Protein AF-A0A1C6IBZ3-F1 (afdb_monomer_lite)

Structure (mmCIF, N/CA/C/O backbone):
data_AF-A0A1C6IBZ3-F1
#
_entry.id   AF-A0A1C6IBZ3-F1
#
loop_
_atom_site.group_PDB
_atom_site.id
_atom_site.type_symbol
_atom_site.label_atom_id
_atom_site.label_alt_id
_atom_site.label_comp_id
_atom_site.label_asym_id
_atom_site.label_entity_id
_atom_site.label_seq_id
_atom_site.pdbx_PDB_ins_code
_atom_site.Cartn_x
_atom_site.Cartn_y
_atom_site.Cartn_z
_atom_site.occupancy
_atom_site.B_iso_or_equiv
_atom_site.auth_seq_id
_atom_site.auth_comp_id
_atom_site.auth_asym_id
_atom_site.auth_atom_id
_atom_site.pdbx_PDB_model_num
ATOM 1 N N . MET A 1 1 ? 1.791 -37.824 -1.656 1.00 64.94 1 MET A N 1
ATOM 2 C CA . MET A 1 1 ? 1.386 -36.432 -1.948 1.00 64.94 1 MET A CA 1
ATOM 3 C C . MET A 1 1 ? 0.070 -36.179 -1.233 1.00 64.94 1 MET A C 1
ATOM 5 O O . MET A 1 1 ? -0.822 -37.002 -1.379 1.00 64.94 1 MET A O 1
ATOM 9 N N . THR A 1 2 ? -0.043 -35.130 -0.420 1.00 86.50 2 THR A N 1
ATOM 10 C CA . THR A 1 2 ? -1.302 -34.794 0.272 1.00 86.50 2 THR A CA 1
ATOM 11 C C . THR A 1 2 ? -2.302 -34.153 -0.695 1.00 86.50 2 THR A C 1
ATOM 13 O O . THR A 1 2 ? -1.893 -33.560 -1.697 1.00 86.50 2 THR A O 1
ATOM 16 N N . ASP A 1 3 ? -3.604 -34.207 -0.396 1.00 86.81 3 ASP A N 1
ATOM 17 C CA . ASP A 1 3 ? -4.640 -33.569 -1.231 1.00 86.81 3 ASP A CA 1
ATOM 18 C C . ASP A 1 3 ? -4.381 -32.075 -1.435 1.00 86.81 3 ASP A C 1
ATOM 20 O O . ASP A 1 3 ? -4.546 -31.536 -2.530 1.00 86.81 3 ASP A O 1
ATOM 24 N N . ARG A 1 4 ? -3.848 -31.421 -0.398 1.00 83.44 4 ARG A N 1
ATOM 25 C CA . ARG A 1 4 ? -3.396 -30.034 -0.470 1.00 83.44 4 ARG A CA 1
ATOM 26 C C . ARG A 1 4 ? -2.280 -29.868 -1.499 1.00 83.44 4 ARG A C 1
ATOM 28 O O . ARG A 1 4 ? -2.390 -29.022 -2.376 1.00 83.44 4 ARG A O 1
ATOM 35 N N . GLN A 1 5 ? -1.226 -30.681 -1.447 1.00 86.19 5 GLN A N 1
ATOM 36 C CA . GLN A 1 5 ? -0.136 -30.610 -2.430 1.00 86.19 5 GLN A CA 1
ATOM 37 C C . GLN A 1 5 ? -0.644 -30.830 -3.862 1.00 86.19 5 GLN A C 1
ATOM 39 O O . GLN A 1 5 ? -0.239 -30.110 -4.774 1.00 86.19 5 GLN A O 1
ATOM 44 N N . LYS A 1 6 ? -1.576 -31.772 -4.054 1.00 90.62 6 LYS A N 1
ATOM 45 C CA . LYS A 1 6 ? -2.215 -32.035 -5.350 1.00 90.62 6 LYS A CA 1
ATOM 46 C C . LYS A 1 6 ? -2.978 -30.813 -5.866 1.00 90.62 6 LYS A C 1
ATOM 48 O O . LYS A 1 6 ? -2.795 -30.422 -7.015 1.00 90.62 6 LYS A O 1
ATOM 53 N N . GLN A 1 7 ? -3.771 -30.166 -5.012 1.00 89.81 7 GLN A N 1
ATOM 54 C CA . GLN A 1 7 ? -4.507 -28.949 -5.361 1.00 89.81 7 GLN A CA 1
ATOM 55 C C . GLN A 1 7 ? -3.574 -27.791 -5.748 1.00 89.81 7 GLN A C 1
ATOM 57 O O . GLN A 1 7 ? -3.847 -27.087 -6.720 1.00 89.81 7 GLN A O 1
ATOM 62 N N . TRP A 1 8 ? -2.472 -27.601 -5.017 1.00 90.81 8 TRP A N 1
ATOM 63 C CA . TRP A 1 8 ? -1.464 -26.588 -5.344 1.00 90.81 8 TRP A CA 1
ATOM 64 C C . TRP A 1 8 ? -0.834 -26.854 -6.709 1.00 90.81 8 TRP A C 1
ATOM 66 O O . TRP A 1 8 ? -0.802 -25.959 -7.547 1.00 90.81 8 TRP A O 1
ATOM 76 N N . MET A 1 9 ? -0.404 -28.091 -6.956 1.00 92.50 9 MET A N 1
ATOM 77 C CA . MET A 1 9 ? 0.209 -28.474 -8.226 1.00 92.50 9 MET A CA 1
ATOM 78 C C . MET A 1 9 ? -0.740 -28.248 -9.408 1.00 92.50 9 MET A C 1
ATOM 80 O O . MET A 1 9 ? -0.342 -27.641 -10.396 1.00 92.50 9 MET A O 1
ATOM 84 N N . ILE A 1 10 ? -2.006 -28.664 -9.293 1.00 93.94 10 ILE A N 1
ATOM 85 C CA . ILE A 1 10 ? -3.007 -28.463 -10.352 1.00 93.94 10 ILE A CA 1
ATOM 86 C C . ILE A 1 10 ? -3.200 -26.971 -10.643 1.00 93.94 10 ILE A C 1
ATOM 88 O O . ILE A 1 10 ? -3.227 -26.571 -11.802 1.00 93.94 10 ILE A O 1
ATOM 92 N N . ARG A 1 11 ? -3.299 -26.132 -9.606 1.00 95.00 11 ARG A N 1
ATOM 93 C CA . ARG A 1 11 ? -3.488 -24.683 -9.769 1.00 95.00 11 ARG A CA 1
ATOM 94 C C . ARG A 1 11 ? -2.269 -23.983 -10.357 1.00 95.00 11 ARG A C 1
ATOM 96 O O . ARG A 1 11 ? -2.443 -23.081 -11.167 1.00 95.00 11 ARG A O 1
ATOM 103 N N . ILE A 1 12 ? -1.064 -24.412 -9.984 1.00 95.62 12 ILE A N 1
ATOM 104 C CA . ILE A 1 12 ? 0.189 -23.923 -10.571 1.00 95.62 12 ILE A CA 1
ATOM 105 C C . ILE A 1 12 ? 0.239 -24.276 -12.056 1.00 95.62 12 ILE A C 1
ATOM 107 O O . ILE A 1 12 ? 0.494 -23.399 -12.873 1.00 95.62 12 ILE A O 1
ATOM 111 N N . LEU A 1 13 ? -0.042 -25.533 -12.410 1.00 96.19 13 LEU A N 1
ATOM 112 C CA . LEU A 1 13 ? 0.021 -25.999 -13.795 1.00 96.19 13 LEU A CA 1
ATOM 113 C C . LEU A 1 13 ? -1.042 -25.332 -14.667 1.00 96.19 13 LEU A C 1
ATOM 115 O O . LEU A 1 13 ? -0.709 -24.754 -15.695 1.00 96.19 13 LEU A O 1
ATOM 119 N N . LEU A 1 14 ? -2.308 -25.363 -14.244 1.00 96.88 14 LEU A N 1
ATOM 120 C CA . LEU A 1 14 ? -3.397 -24.717 -14.976 1.00 96.88 14 LEU A CA 1
ATOM 121 C C . LEU A 1 14 ? -3.181 -23.209 -15.070 1.00 96.88 14 LEU A C 1
ATOM 123 O O . LEU A 1 14 ? -3.295 -22.644 -16.152 1.00 96.88 14 LEU A O 1
ATOM 127 N N . GLY A 1 15 ? -2.831 -22.570 -13.951 1.00 96.69 15 GLY A N 1
ATOM 128 C CA . GLY A 1 15 ? -2.537 -21.145 -13.907 1.00 96.69 15 GLY A CA 1
ATOM 129 C C . GLY A 1 15 ? -1.404 -20.782 -14.854 1.00 96.69 15 GLY A C 1
ATOM 130 O O . GLY A 1 15 ? -1.553 -19.858 -15.644 1.00 96.69 15 GLY A O 1
ATOM 131 N N . GLY A 1 16 ? -0.302 -21.532 -14.834 1.00 97.31 16 GLY A N 1
ATOM 132 C CA . GLY A 1 16 ? 0.843 -21.289 -15.703 1.00 97.31 16 GLY A CA 1
ATOM 133 C C . GLY A 1 16 ? 0.537 -21.504 -17.185 1.00 97.31 16 GLY A C 1
ATOM 134 O O . GLY A 1 16 ? 0.911 -20.670 -18.005 1.00 97.31 16 GLY A O 1
ATOM 135 N N . LEU A 1 17 ? -0.207 -22.555 -17.542 1.00 97.69 17 LEU A N 1
ATOM 136 C CA . LEU A 1 17 ? -0.642 -22.792 -18.925 1.00 97.69 17 LEU A CA 1
ATOM 137 C C . LEU A 1 17 ? -1.590 -21.694 -19.428 1.00 97.69 17 LEU A C 1
ATOM 139 O O . LEU A 1 17 ? -1.424 -21.205 -20.544 1.00 97.69 17 LEU A O 1
ATOM 143 N N . ILE A 1 18 ? -2.545 -21.263 -18.598 1.00 96.88 18 ILE A N 1
ATOM 144 C CA . ILE A 1 18 ? -3.419 -20.121 -18.904 1.00 96.88 18 ILE A CA 1
ATOM 145 C C . ILE A 1 18 ? -2.588 -18.839 -19.022 1.00 96.88 18 ILE A C 1
ATOM 147 O O . ILE A 1 18 ? -2.811 -18.051 -19.935 1.00 96.88 18 ILE A O 1
ATOM 151 N N . GLY A 1 19 ? -1.602 -18.651 -18.142 1.00 96.19 19 GLY A N 1
ATOM 152 C CA . GLY A 1 19 ? -0.662 -17.535 -18.187 1.00 96.19 19 GLY A CA 1
ATOM 153 C C . GLY A 1 19 ? 0.056 -17.455 -19.523 1.00 96.19 19 GLY A C 1
ATOM 154 O O . GLY A 1 19 ? 0.038 -16.403 -20.145 1.00 96.19 19 GLY A O 1
ATOM 155 N N . ILE A 1 20 ? 0.598 -18.571 -20.017 1.00 97.19 20 ILE A N 1
ATOM 156 C CA . ILE A 1 20 ? 1.181 -18.648 -21.363 1.00 97.19 20 ILE A CA 1
ATOM 157 C C . ILE A 1 20 ? 0.142 -18.268 -22.425 1.00 97.19 20 ILE A C 1
ATOM 159 O O . ILE A 1 20 ? 0.395 -17.381 -23.238 1.00 97.19 20 ILE A O 1
ATOM 163 N N . ALA A 1 21 ? -1.030 -18.907 -22.412 1.00 96.31 21 ALA A N 1
ATOM 164 C CA . ALA A 1 21 ? -2.058 -18.701 -23.431 1.00 96.31 21 ALA A CA 1
ATOM 165 C C . ALA A 1 21 ? -2.542 -17.242 -23.512 1.00 96.31 21 ALA A C 1
ATOM 167 O O . ALA A 1 21 ? -2.791 -16.737 -24.604 1.00 96.31 21 ALA A O 1
ATOM 168 N N . VAL A 1 22 ? -2.649 -16.558 -22.370 1.00 94.69 22 VAL A N 1
ATOM 169 C CA . VAL A 1 22 ? -3.101 -15.161 -22.275 1.00 94.69 22 VAL A CA 1
ATOM 170 C C . VAL A 1 22 ? -1.961 -14.170 -22.516 1.00 94.69 22 VAL A C 1
ATOM 172 O O . VAL A 1 22 ? -2.161 -13.145 -23.167 1.00 94.69 22 VAL A O 1
ATOM 175 N N . LEU A 1 23 ? -0.758 -14.448 -22.010 1.00 95.44 23 LEU A N 1
ATOM 176 C CA . LEU A 1 23 ? 0.368 -13.518 -22.099 1.00 95.44 23 LEU A CA 1
ATOM 177 C C . LEU A 1 23 ? 1.120 -13.602 -23.427 1.00 95.44 23 LEU A C 1
ATOM 179 O O . LEU A 1 23 ? 1.804 -12.646 -23.757 1.00 95.44 23 LEU A O 1
ATOM 183 N N . ILE A 1 24 ? 0.963 -14.656 -24.234 1.00 94.44 24 ILE A N 1
ATOM 184 C CA . ILE A 1 24 ? 1.460 -14.659 -25.621 1.00 94.44 24 ILE A CA 1
ATOM 185 C C . ILE A 1 24 ? 0.835 -13.523 -26.453 1.00 94.44 24 ILE A C 1
ATOM 187 O O . ILE A 1 24 ? 1.594 -12.704 -26.978 1.00 94.44 24 ILE A O 1
ATOM 191 N N . PRO A 1 25 ? -0.505 -13.417 -26.589 1.00 92.31 25 PRO A N 1
ATOM 192 C CA . PRO A 1 25 ? -1.107 -12.353 -27.386 1.00 92.31 25 PRO A CA 1
ATOM 193 C C . PRO A 1 25 ? -0.873 -10.973 -26.761 1.00 92.31 25 PRO A C 1
ATOM 195 O O . PRO A 1 25 ? -0.488 -10.042 -27.464 1.00 92.31 25 PRO A O 1
ATOM 198 N N . LEU A 1 26 ? -1.038 -10.844 -25.438 1.00 90.75 26 LEU A N 1
ATOM 199 C CA . LEU A 1 26 ? -0.818 -9.574 -24.741 1.00 90.75 26 LEU A CA 1
ATOM 200 C C . LEU A 1 26 ? 0.644 -9.134 -24.837 1.00 90.75 26 LEU A C 1
ATOM 202 O O . LEU A 1 26 ? 0.950 -8.005 -25.205 1.00 90.75 26 LEU A O 1
ATOM 206 N N . GLY A 1 27 ? 1.556 -10.048 -24.536 1.00 91.06 27 GLY A N 1
ATOM 207 C CA . GLY A 1 27 ? 2.979 -9.791 -24.543 1.00 91.06 27 GLY A CA 1
ATOM 208 C C . GLY A 1 27 ? 3.501 -9.453 -25.925 1.00 91.06 27 GLY A C 1
ATOM 209 O O . GLY A 1 27 ? 4.337 -8.566 -26.039 1.00 91.06 27 GLY A O 1
ATOM 210 N N . GLY A 1 28 ? 2.960 -10.059 -26.985 1.00 90.25 28 GLY A N 1
ATOM 211 C CA . GLY A 1 28 ? 3.356 -9.687 -28.337 1.00 90.25 28 GLY A CA 1
ATOM 212 C C . GLY A 1 28 ? 2.908 -8.290 -28.770 1.00 90.25 28 GLY A C 1
ATOM 213 O O . GLY A 1 28 ? 3.605 -7.662 -29.565 1.00 90.25 28 GLY A O 1
ATOM 214 N N . ILE A 1 29 ? 1.811 -7.773 -28.205 1.00 88.94 29 ILE A N 1
ATOM 215 C CA . ILE A 1 29 ? 1.405 -6.366 -28.355 1.00 88.94 29 ILE A CA 1
ATOM 216 C C . ILE A 1 29 ? 2.351 -5.453 -27.562 1.00 88.94 29 ILE A C 1
ATOM 218 O O . ILE A 1 29 ? 2.814 -4.442 -28.082 1.00 88.94 29 ILE A O 1
ATOM 222 N N . PHE A 1 30 ? 2.680 -5.809 -26.318 1.00 88.62 30 PHE A N 1
ATOM 223 C CA . PHE A 1 30 ? 3.583 -5.012 -25.480 1.00 88.62 30 PHE A CA 1
ATOM 224 C C . PHE A 1 30 ? 5.015 -4.967 -26.030 1.00 88.62 30 PHE A C 1
ATOM 226 O O . PHE A 1 30 ? 5.633 -3.906 -26.047 1.00 88.62 30 PHE A O 1
ATOM 233 N N . ASN A 1 31 ? 5.528 -6.087 -26.540 1.00 91.06 31 ASN A N 1
ATOM 234 C CA . ASN A 1 31 ? 6.849 -6.167 -27.164 1.00 91.06 31 ASN A CA 1
ATOM 235 C C . ASN A 1 31 ? 6.965 -5.237 -28.382 1.00 91.06 31 ASN A C 1
ATOM 237 O O . ASN A 1 31 ? 8.022 -4.650 -28.616 1.00 91.06 31 ASN A O 1
ATOM 241 N N . ASP A 1 32 ? 5.887 -5.095 -29.153 1.00 86.00 32 ASP A N 1
ATOM 242 C CA . ASP A 1 32 ? 5.809 -4.157 -30.275 1.00 86.00 32 ASP A CA 1
ATOM 243 C C . ASP A 1 32 ? 5.707 -2.702 -29.801 1.00 86.00 32 ASP A C 1
ATOM 245 O O . ASP A 1 32 ? 6.433 -1.831 -30.283 1.00 86.00 32 ASP A O 1
ATOM 249 N N . LEU A 1 33 ? 4.871 -2.451 -28.787 1.00 84.19 33 LEU A N 1
ATOM 250 C CA . LEU A 1 33 ? 4.669 -1.128 -28.197 1.00 84.19 33 LEU A CA 1
ATOM 251 C C . LEU A 1 33 ? 5.983 -0.523 -27.684 1.00 84.19 33 LEU A C 1
ATOM 253 O O . LEU A 1 33 ? 6.281 0.641 -27.950 1.00 84.19 33 LEU A O 1
ATOM 257 N N . VAL A 1 34 ? 6.786 -1.328 -26.987 1.00 82.75 34 VAL A N 1
ATOM 258 C CA . VAL A 1 34 ? 8.111 -0.936 -26.481 1.00 82.75 34 VAL A CA 1
ATOM 259 C C . VAL A 1 34 ? 9.104 -0.695 -27.618 1.00 82.75 34 VAL A C 1
ATOM 261 O O . VAL A 1 34 ? 9.937 0.200 -27.526 1.00 82.75 34 VAL A O 1
ATOM 264 N N . SER A 1 35 ? 8.973 -1.427 -28.727 1.00 75.19 35 SER A N 1
ATOM 265 C CA . SER A 1 35 ? 9.853 -1.309 -29.898 1.00 75.19 35 SER A CA 1
ATOM 266 C C . SER A 1 35 ? 9.497 -0.131 -30.827 1.00 75.19 35 SER A C 1
ATOM 268 O O . SER A 1 35 ? 10.085 -0.007 -31.900 1.00 75.19 35 SER A O 1
ATOM 270 N N . GLY A 1 36 ? 8.538 0.727 -30.452 1.00 67.69 36 GLY A N 1
ATOM 271 C CA . GLY A 1 36 ? 8.133 1.901 -31.237 1.00 67.69 36 GLY A CA 1
ATOM 272 C C . GLY A 1 36 ? 6.974 1.673 -32.219 1.00 67.69 36 GLY A C 1
ATOM 273 O O . GLY A 1 36 ? 6.688 2.564 -33.021 1.00 67.69 36 GLY A O 1
ATOM 274 N N . GLY A 1 37 ? 6.268 0.535 -32.146 1.00 67.50 37 GLY A N 1
ATOM 275 C CA . GLY A 1 37 ? 5.155 0.193 -33.048 1.00 67.50 37 GLY A CA 1
ATOM 276 C C . GLY A 1 37 ? 3.987 1.194 -33.051 1.00 67.50 37 GLY A C 1
ATOM 277 O O . GLY A 1 37 ? 3.315 1.368 -34.066 1.00 67.50 37 GLY A O 1
ATOM 278 N N . LEU A 1 38 ? 3.772 1.931 -31.952 1.00 60.88 38 LEU A N 1
ATOM 279 C CA . LEU A 1 38 ? 2.727 2.966 -31.872 1.00 60.88 38 LEU A CA 1
ATOM 280 C C . LEU A 1 38 ? 3.060 4.218 -32.700 1.00 60.88 38 LEU A C 1
ATOM 282 O O . LEU A 1 38 ? 2.161 4.873 -33.218 1.00 60.88 38 LEU A O 1
ATOM 286 N N . LEU A 1 39 ? 4.347 4.553 -32.826 1.00 61.88 39 LEU A N 1
ATOM 287 C CA . LEU A 1 39 ? 4.819 5.752 -33.527 1.00 61.88 39 LEU A CA 1
ATOM 288 C C . LEU A 1 39 ? 4.963 5.517 -35.038 1.00 61.88 39 LEU A C 1
ATOM 290 O O . LEU A 1 39 ? 4.942 6.465 -35.818 1.00 61.88 39 LEU A O 1
ATOM 294 N N . SER A 1 40 ? 5.083 4.259 -35.466 1.00 60.91 40 SER A N 1
ATOM 295 C CA . SER A 1 40 ? 5.322 3.882 -36.864 1.00 60.91 40 SER A CA 1
ATOM 296 C C . SER A 1 40 ? 4.044 3.702 -37.701 1.00 60.91 40 SER A C 1
ATOM 298 O O . SER A 1 40 ? 4.134 3.365 -38.882 1.00 60.91 40 SER A O 1
ATOM 300 N N . SER A 1 41 ? 2.849 3.912 -37.124 1.00 59.69 41 SER A N 1
ATOM 301 C CA . SER A 1 41 ? 1.539 3.636 -37.757 1.00 59.69 41 SER A CA 1
ATOM 302 C C . SER A 1 41 ? 1.369 2.190 -38.266 1.00 59.69 41 SER A C 1
ATOM 304 O O . SER A 1 41 ? 0.452 1.903 -39.037 1.00 59.69 41 SER A O 1
ATOM 306 N N . ARG A 1 42 ? 2.248 1.270 -37.846 1.00 60.25 42 ARG A N 1
ATOM 307 C CA . ARG A 1 42 ? 2.201 -0.165 -38.139 1.00 60.25 42 ARG A CA 1
ATOM 308 C C . ARG A 1 42 ? 2.532 -0.922 -36.861 1.00 60.25 42 ARG A C 1
ATOM 310 O O . ARG A 1 42 ? 3.702 -1.115 -36.542 1.00 60.25 42 ARG A O 1
ATOM 317 N N . THR A 1 43 ? 1.504 -1.358 -36.144 1.00 60.44 43 THR A N 1
ATOM 318 C CA . THR A 1 43 ? 1.693 -2.293 -35.038 1.00 60.44 43 THR A CA 1
ATOM 319 C C . THR A 1 43 ? 1.913 -3.693 -35.606 1.00 60.44 43 THR A C 1
ATOM 321 O O . THR A 1 43 ? 1.052 -4.241 -36.300 1.00 60.44 43 THR A O 1
ATOM 324 N N . HIS A 1 44 ? 3.085 -4.275 -35.365 1.00 71.81 44 HIS A N 1
ATOM 325 C CA . HIS A 1 44 ? 3.400 -5.639 -35.782 1.00 71.81 44 HIS A CA 1
ATOM 326 C C . HIS A 1 44 ? 3.462 -6.534 -34.551 1.00 71.81 44 HIS A C 1
ATOM 328 O O . HIS A 1 44 ? 4.281 -6.329 -33.669 1.00 71.81 44 HIS A O 1
ATOM 334 N N . PHE A 1 45 ? 2.636 -7.579 -34.491 1.00 83.38 45 PHE A N 1
ATOM 335 C CA . PHE A 1 45 ? 2.701 -8.543 -33.393 1.00 83.38 45 PHE A CA 1
ATOM 336 C C . PHE A 1 45 ? 4.116 -9.133 -33.256 1.00 83.38 45 PHE A C 1
ATOM 338 O O . PHE A 1 45 ? 4.617 -9.778 -34.182 1.00 83.38 45 PHE A O 1
ATOM 345 N N . ARG A 1 46 ? 4.753 -8.941 -32.094 1.00 88.00 46 ARG A N 1
ATOM 346 C CA . ARG A 1 46 ? 6.131 -9.382 -31.848 1.00 88.00 46 ARG A CA 1
ATOM 347 C C . ARG A 1 46 ? 6.188 -1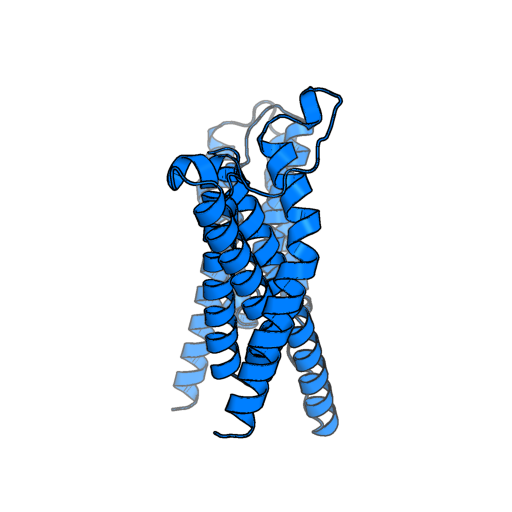0.453 -30.765 1.00 88.00 46 ARG A C 1
ATOM 349 O O . ARG A 1 46 ? 6.224 -10.166 -29.575 1.00 88.00 46 ARG A O 1
ATOM 356 N N . LEU A 1 47 ? 6.274 -11.711 -31.190 1.00 91.19 47 LEU A N 1
ATOM 357 C CA . LEU A 1 47 ? 6.234 -12.861 -30.283 1.00 91.19 47 LEU A CA 1
ATOM 358 C C . LEU A 1 47 ? 7.336 -12.844 -29.204 1.00 91.19 47 LEU A C 1
ATOM 360 O O . LEU A 1 47 ? 7.071 -13.240 -28.073 1.00 91.19 47 LEU A O 1
ATOM 364 N N . VAL A 1 48 ? 8.546 -12.374 -29.529 1.00 92.62 48 VAL A N 1
ATOM 365 C CA . VAL A 1 48 ? 9.710 -12.372 -28.622 1.00 92.62 48 VAL A CA 1
ATOM 366 C C . VAL A 1 48 ? 10.145 -10.941 -28.313 1.00 92.62 48 VAL A C 1
ATOM 368 O O . VAL A 1 48 ? 10.307 -10.142 -29.236 1.00 92.62 48 VAL A O 1
ATOM 371 N N . SER A 1 49 ? 10.358 -10.620 -27.035 1.00 93.00 49 SER A N 1
ATOM 372 C CA . SER A 1 49 ? 10.871 -9.313 -26.606 1.00 93.00 49 SER A CA 1
ATOM 373 C C . SER A 1 49 ? 12.258 -9.040 -27.198 1.00 93.00 49 SER A C 1
ATOM 375 O O . SER A 1 49 ? 13.141 -9.901 -27.168 1.00 93.00 49 SER A O 1
ATOM 377 N N . TYR A 1 50 ? 12.449 -7.826 -27.721 1.00 89.94 50 TYR A N 1
ATOM 378 C CA . TYR A 1 50 ? 13.733 -7.385 -28.263 1.00 89.94 50 TYR A CA 1
ATOM 379 C C . TYR A 1 50 ? 14.793 -7.268 -27.173 1.00 89.94 50 TYR A C 1
ATOM 381 O O . TYR A 1 50 ? 15.884 -7.805 -27.336 1.00 89.94 50 TYR A O 1
ATOM 389 N N . ASP A 1 51 ? 14.458 -6.630 -26.053 1.00 91.12 51 ASP A N 1
ATOM 390 C CA . ASP A 1 51 ? 15.349 -6.474 -24.905 1.00 91.12 51 ASP A CA 1
ATOM 391 C C . ASP A 1 51 ? 15.816 -7.830 -24.377 1.00 91.12 51 ASP A C 1
ATOM 393 O O . ASP A 1 51 ? 17.006 -8.041 -24.148 1.00 91.12 51 ASP A O 1
ATOM 397 N N . LEU A 1 52 ? 14.906 -8.800 -24.278 1.00 92.94 52 LEU A N 1
ATOM 398 C CA . LEU A 1 52 ? 15.263 -10.137 -23.819 1.00 92.94 52 LEU A CA 1
ATOM 399 C C . LEU A 1 52 ? 16.136 -10.891 -24.833 1.00 92.94 52 LEU A C 1
ATOM 401 O O . LEU A 1 52 ? 17.080 -11.586 -24.449 1.00 92.94 52 LEU A O 1
ATOM 405 N N . ALA A 1 53 ? 15.852 -10.751 -26.131 1.00 94.38 53 ALA A N 1
ATOM 406 C CA . ALA A 1 53 ? 16.690 -11.300 -27.198 1.00 94.38 53 ALA A CA 1
ATOM 407 C C . ALA A 1 53 ? 18.090 -10.672 -27.204 1.00 94.38 53 ALA A C 1
ATOM 409 O O . ALA A 1 53 ? 19.076 -11.382 -27.395 1.00 94.38 53 ALA A O 1
ATOM 410 N N . TYR A 1 54 ? 18.180 -9.371 -26.930 1.00 93.25 54 TYR A N 1
ATOM 411 C CA . TYR A 1 54 ? 19.437 -8.647 -26.798 1.00 93.25 54 TYR A CA 1
ATOM 412 C C . TYR A 1 54 ? 20.239 -9.126 -25.579 1.00 93.25 54 TYR A C 1
ATOM 414 O O . TYR A 1 54 ? 21.413 -9.458 -25.715 1.00 93.25 54 TYR A O 1
ATOM 422 N N . LEU A 1 55 ? 19.600 -9.256 -24.410 1.00 93.56 55 LEU A N 1
ATOM 423 C CA . LEU A 1 55 ? 20.243 -9.729 -23.176 1.00 93.56 55 LEU A CA 1
ATOM 424 C C . LEU A 1 55 ? 20.761 -11.169 -23.275 1.00 93.56 55 LEU A C 1
ATOM 426 O O . LEU A 1 55 ? 21.788 -11.505 -22.692 1.00 93.56 55 LEU A O 1
ATOM 430 N N . THR A 1 56 ? 20.041 -12.032 -23.987 1.00 95.62 56 THR A N 1
ATOM 431 C CA . THR A 1 56 ? 20.393 -13.454 -24.124 1.00 95.62 56 THR A CA 1
ATOM 432 C C . THR A 1 56 ? 21.305 -13.744 -25.314 1.00 95.62 56 THR A C 1
ATOM 434 O O . THR A 1 56 ? 21.865 -14.837 -25.392 1.00 95.62 56 THR A O 1
ATOM 437 N N . GLY A 1 57 ? 21.411 -12.819 -26.273 1.00 95.31 57 GLY A N 1
ATOM 438 C CA . GLY A 1 57 ? 22.086 -13.038 -27.554 1.00 95.31 57 GLY A CA 1
ATOM 439 C C . GLY A 1 57 ? 21.445 -14.130 -28.426 1.00 95.31 57 GLY A C 1
ATOM 440 O O . GLY A 1 57 ? 22.051 -14.564 -29.402 1.00 95.31 57 GLY A O 1
ATOM 441 N N . SER A 1 58 ? 20.246 -14.619 -28.078 1.00 94.69 58 SER A N 1
ATOM 442 C CA . SER A 1 58 ? 19.612 -15.774 -28.721 1.00 94.69 58 SER A CA 1
ATOM 443 C C . SER A 1 58 ? 18.088 -15.685 -28.651 1.00 94.69 58 SER A C 1
ATOM 445 O O . SER A 1 58 ? 17.484 -15.841 -27.590 1.00 94.69 58 SER A O 1
ATOM 447 N N . ALA A 1 59 ? 17.441 -15.495 -29.805 1.00 93.31 59 ALA A N 1
ATOM 448 C CA . ALA A 1 59 ? 15.981 -15.421 -29.885 1.00 93.31 59 ALA A CA 1
ATOM 449 C C . ALA A 1 59 ? 15.262 -16.688 -29.359 1.00 93.31 59 ALA A C 1
ATOM 451 O O . ALA A 1 59 ? 14.275 -16.534 -28.636 1.00 93.31 59 ALA A O 1
ATOM 452 N N . PRO A 1 60 ? 15.737 -17.927 -29.623 1.00 95.12 60 PRO A N 1
ATOM 453 C CA . PRO A 1 60 ? 15.149 -19.126 -29.020 1.00 95.12 60 PRO A CA 1
ATOM 454 C C . PRO A 1 60 ? 15.252 -19.156 -27.490 1.00 95.12 60 PRO A C 1
ATOM 456 O O . PRO A 1 60 ? 14.291 -19.533 -26.820 1.00 95.12 60 PRO A O 1
ATOM 459 N N . LEU A 1 61 ? 16.392 -18.735 -26.927 1.00 95.25 61 LEU A N 1
ATOM 460 C CA . LEU A 1 61 ? 16.579 -18.690 -25.475 1.00 95.25 61 LEU A CA 1
ATOM 461 C C . LEU A 1 61 ? 15.696 -17.610 -24.837 1.00 95.25 61 LEU A C 1
ATOM 463 O O . LEU A 1 61 ? 15.040 -17.876 -23.832 1.00 95.25 61 LEU A O 1
ATOM 467 N N . ALA A 1 62 ? 15.617 -16.426 -25.449 1.00 95.69 62 ALA A N 1
ATOM 468 C CA . ALA A 1 62 ? 14.715 -15.362 -25.020 1.00 95.69 62 ALA A CA 1
ATOM 469 C C . ALA A 1 62 ? 13.257 -15.818 -25.015 1.00 95.69 62 ALA A C 1
ATOM 471 O O . ALA A 1 62 ? 12.550 -15.598 -24.036 1.00 95.69 62 ALA A O 1
ATOM 472 N N . PHE A 1 63 ? 12.818 -16.513 -26.066 1.00 95.69 63 PHE A N 1
ATOM 473 C CA . PHE A 1 63 ? 11.463 -17.047 -26.128 1.00 95.69 63 PHE A CA 1
ATOM 474 C C . PHE A 1 63 ? 11.194 -18.068 -25.015 1.00 95.69 63 PHE A C 1
ATOM 476 O O . PHE A 1 63 ? 10.160 -17.992 -24.354 1.00 95.69 63 PHE A O 1
ATOM 483 N N . ALA A 1 64 ? 12.134 -18.980 -24.749 1.00 97.25 64 ALA A N 1
ATOM 484 C CA . ALA A 1 64 ? 12.007 -19.949 -23.661 1.00 97.25 64 ALA A CA 1
ATOM 485 C C . ALA A 1 64 ? 11.915 -19.269 -22.281 1.00 97.25 64 ALA A C 1
ATOM 487 O O . ALA A 1 64 ? 11.059 -19.630 -21.472 1.00 97.25 64 ALA A O 1
ATOM 488 N N . ILE A 1 65 ? 12.745 -18.251 -22.026 1.00 97.25 65 ILE A N 1
ATOM 489 C CA . ILE A 1 65 ? 12.691 -17.461 -20.786 1.00 97.25 65 ILE A CA 1
ATOM 490 C C . ILE A 1 65 ? 11.360 -16.711 -20.686 1.00 97.25 65 ILE A C 1
ATOM 492 O O . ILE A 1 65 ? 10.723 -16.739 -19.636 1.00 97.25 65 ILE A O 1
ATOM 496 N N . GLN A 1 66 ? 10.898 -16.095 -21.774 1.00 97.00 66 GLN A N 1
ATOM 497 C CA . GLN A 1 66 ? 9.628 -15.370 -21.823 1.00 97.00 66 GLN A CA 1
ATOM 498 C C . GLN A 1 66 ? 8.436 -16.291 -21.532 1.00 97.00 66 GLN A C 1
ATOM 500 O O . GLN A 1 66 ? 7.580 -15.945 -20.719 1.00 97.00 66 GLN A O 1
ATOM 505 N N . LEU A 1 67 ? 8.409 -17.498 -22.108 1.00 97.56 67 LEU A N 1
ATOM 506 C CA . LEU A 1 67 ? 7.415 -18.522 -21.772 1.00 97.56 67 LEU A CA 1
ATOM 507 C C . LEU A 1 67 ? 7.491 -18.928 -20.296 1.00 97.56 67 LEU A C 1
ATOM 509 O O . LEU A 1 67 ? 6.454 -19.077 -19.653 1.00 97.56 67 LEU A O 1
ATOM 513 N N . GLY A 1 68 ? 8.699 -19.065 -19.745 1.00 97.94 68 GLY A N 1
ATOM 514 C CA . GLY A 1 68 ? 8.910 -19.329 -18.322 1.00 97.94 68 GLY A CA 1
ATOM 515 C C . GLY A 1 68 ? 8.359 -18.218 -17.425 1.00 97.94 68 GLY A C 1
ATOM 516 O O . GLY A 1 68 ? 7.696 -18.505 -16.430 1.00 97.94 68 GLY A O 1
ATOM 517 N N . LEU A 1 69 ? 8.560 -16.951 -17.797 1.00 97.56 69 LEU A N 1
ATOM 518 C CA . LEU A 1 69 ? 8.016 -15.789 -17.088 1.00 97.56 69 LEU A CA 1
ATOM 519 C C . LEU A 1 69 ? 6.486 -15.733 -17.184 1.00 97.56 69 LEU A C 1
ATOM 521 O O . LEU A 1 69 ? 5.819 -15.463 -16.185 1.00 97.56 69 LEU A O 1
ATOM 525 N N . TYR A 1 70 ? 5.912 -16.046 -18.349 1.00 97.94 70 TYR A N 1
ATOM 526 C CA . TYR A 1 70 ? 4.459 -16.124 -18.527 1.00 97.94 70 TYR A CA 1
ATOM 527 C C . TYR A 1 70 ? 3.840 -17.256 -17.717 1.00 97.94 70 TYR A C 1
ATOM 529 O O . TYR A 1 70 ? 2.813 -17.061 -17.063 1.00 97.94 70 TYR A O 1
ATOM 537 N N . PHE A 1 71 ? 4.493 -18.417 -17.704 1.00 98.31 71 PHE A N 1
ATOM 538 C CA . PHE A 1 71 ? 4.101 -19.533 -16.858 1.00 98.31 71 PHE A CA 1
ATOM 539 C C . PHE A 1 71 ? 4.178 -19.155 -15.380 1.00 98.31 71 PHE A C 1
ATOM 541 O O . PHE A 1 71 ? 3.231 -19.400 -14.642 1.00 98.31 71 PHE A O 1
ATOM 548 N N . LEU A 1 72 ? 5.273 -18.528 -14.939 1.00 97.88 72 LEU A N 1
ATOM 549 C CA . LEU A 1 72 ? 5.445 -18.095 -13.554 1.00 97.88 72 LEU A CA 1
ATOM 550 C C . LEU A 1 72 ? 4.348 -17.110 -13.141 1.00 97.88 72 LEU A C 1
ATOM 552 O O . LEU A 1 72 ? 3.733 -17.293 -12.090 1.00 97.88 72 LEU A O 1
ATOM 556 N N . MET A 1 73 ? 4.064 -16.109 -13.980 1.00 97.31 73 MET A N 1
ATOM 557 C CA . MET A 1 73 ? 3.010 -15.127 -13.726 1.00 97.31 73 MET A CA 1
ATOM 558 C C . MET A 1 73 ? 1.629 -15.794 -13.655 1.00 97.31 73 MET A C 1
ATOM 560 O O . MET A 1 73 ? 0.852 -15.551 -12.732 1.00 97.31 73 MET A O 1
ATOM 564 N N . GLY A 1 74 ? 1.341 -16.705 -14.585 1.00 96.94 74 GLY A N 1
ATOM 565 C CA . GLY A 1 74 ? 0.124 -17.508 -14.555 1.00 96.94 74 GLY A CA 1
ATOM 566 C C . GLY A 1 74 ? 0.018 -18.392 -13.312 1.00 96.94 74 GLY A C 1
ATOM 567 O O . GLY A 1 74 ? -1.045 -18.487 -12.701 1.00 96.94 74 GLY A O 1
ATOM 568 N N . ALA A 1 75 ? 1.119 -19.012 -12.889 1.00 97.06 75 ALA A N 1
ATOM 569 C CA . ALA A 1 75 ? 1.169 -19.882 -11.723 1.00 97.06 75 ALA A CA 1
ATOM 570 C C . ALA A 1 75 ? 0.886 -19.113 -10.427 1.00 97.06 75 ALA A C 1
ATOM 572 O O . ALA A 1 75 ? 0.061 -19.565 -9.628 1.00 97.06 75 ALA A O 1
ATOM 573 N N . VAL A 1 76 ? 1.508 -17.939 -10.226 1.00 96.75 76 VAL A N 1
ATOM 574 C CA . VAL A 1 76 ? 1.237 -17.100 -9.043 1.00 96.75 76 VAL A CA 1
ATOM 575 C C . VAL A 1 76 ? -0.215 -16.618 -9.025 1.00 96.75 76 VAL A C 1
ATOM 577 O O . VAL A 1 76 ? -0.842 -16.638 -7.965 1.00 96.75 76 VAL A O 1
ATOM 580 N N . VAL A 1 77 ? -0.800 -16.294 -10.184 1.00 94.06 77 VAL A N 1
ATOM 581 C CA . VAL A 1 77 ? -2.231 -15.964 -10.299 1.00 94.06 77 VAL A CA 1
ATOM 582 C C . VAL A 1 77 ? -3.112 -17.181 -10.002 1.00 94.06 77 VAL A C 1
ATOM 584 O O . VAL A 1 77 ? -4.081 -17.064 -9.253 1.00 94.06 77 VAL A O 1
ATOM 587 N N . GLY A 1 78 ? -2.769 -18.369 -10.501 1.00 93.25 78 GLY A N 1
ATOM 588 C CA . GLY A 1 78 ? -3.538 -19.601 -10.290 1.00 93.25 78 GLY A CA 1
ATOM 589 C C . GLY A 1 78 ? -3.635 -20.023 -8.821 1.00 93.25 78 GLY A C 1
ATOM 590 O O . GLY A 1 78 ? -4.655 -20.565 -8.385 1.00 93.25 78 GLY A O 1
ATOM 591 N N . VAL A 1 79 ? -2.609 -19.725 -8.019 1.00 94.06 79 VAL A N 1
ATOM 592 C CA . VAL A 1 79 ? -2.613 -19.989 -6.569 1.00 94.06 79 VAL A CA 1
ATOM 593 C C . VAL A 1 79 ? -3.120 -18.818 -5.729 1.00 94.06 79 VAL A C 1
ATOM 595 O O . VAL A 1 79 ? -3.223 -18.963 -4.513 1.00 94.06 79 VAL A O 1
ATOM 598 N N . SER A 1 80 ? -3.483 -17.690 -6.345 1.00 90.62 80 SER A N 1
ATOM 599 C CA . SER A 1 80 ? -3.800 -16.437 -5.643 1.00 90.62 80 SER A CA 1
ATOM 600 C C . SER A 1 80 ? -4.914 -16.544 -4.612 1.00 90.62 80 SER A C 1
ATOM 602 O O . SER A 1 80 ? -4.880 -15.827 -3.624 1.00 90.62 80 SER A O 1
ATOM 604 N N . THR A 1 81 ? -5.865 -17.464 -4.776 1.00 87.62 81 THR A N 1
ATOM 605 C CA . THR A 1 81 ? -6.970 -17.650 -3.821 1.00 87.62 81 THR A CA 1
ATOM 606 C C . THR A 1 81 ? -6.601 -18.509 -2.609 1.00 87.62 81 THR A C 1
ATOM 608 O O . THR A 1 81 ? -7.323 -18.491 -1.618 1.00 87.62 81 THR A O 1
ATOM 611 N N . LEU A 1 82 ? -5.490 -19.258 -2.652 1.00 87.56 82 LEU A N 1
ATOM 612 C CA . LEU A 1 82 ? -5.094 -20.163 -1.564 1.00 87.56 82 LEU A CA 1
ATOM 613 C C . LEU A 1 82 ? -4.659 -19.415 -0.296 1.00 87.56 82 LEU A C 1
ATOM 615 O O . LEU A 1 82 ? -5.138 -19.790 0.773 1.00 87.56 82 LEU A O 1
ATOM 619 N N . PRO A 1 83 ? -3.820 -18.360 -0.369 1.00 86.38 83 PRO A N 1
ATOM 620 C CA . PRO A 1 83 ? -3.477 -17.561 0.802 1.00 86.38 83 PRO A CA 1
ATOM 621 C C . PRO A 1 83 ? -4.692 -16.959 1.505 1.00 86.38 83 PRO A C 1
ATOM 623 O O . PRO A 1 83 ? -4.676 -16.842 2.723 1.00 86.38 83 PRO A O 1
ATOM 626 N N . PHE A 1 84 ? -5.741 -16.606 0.750 1.00 83.88 84 PHE A N 1
ATOM 627 C CA . PHE A 1 84 ? -6.948 -15.966 1.282 1.00 83.88 84 PHE A CA 1
ATOM 628 C C . PHE A 1 84 ? -7.963 -16.931 1.907 1.00 83.88 84 PHE A C 1
ATOM 630 O O . PHE A 1 84 ? -8.974 -16.485 2.445 1.00 83.88 84 PHE A O 1
ATOM 637 N N . ALA A 1 85 ? -7.708 -18.240 1.842 1.00 82.75 85 ALA A N 1
ATOM 638 C CA . ALA A 1 85 ? -8.562 -19.256 2.449 1.00 82.75 85 ALA A CA 1
ATOM 639 C C . ALA A 1 85 ? -8.253 -19.496 3.937 1.00 82.75 85 ALA A C 1
ATOM 641 O O . ALA A 1 85 ? -9.067 -20.102 4.625 1.00 82.75 85 ALA A O 1
ATOM 642 N N . ASP A 1 86 ? -7.091 -19.052 4.420 1.00 83.62 86 ASP A N 1
ATOM 643 C CA . ASP A 1 86 ? -6.696 -19.189 5.822 1.00 83.62 86 ASP A CA 1
ATOM 644 C C . ASP A 1 86 ? -7.310 -18.082 6.710 1.00 83.62 86 ASP A C 1
ATOM 646 O O . ASP A 1 86 ? -7.857 -17.089 6.222 1.00 83.62 86 ASP A O 1
ATOM 650 N N . ASP A 1 87 ? -7.147 -18.228 8.029 1.00 82.56 87 ASP A N 1
ATOM 651 C CA . ASP A 1 87 ? -7.643 -17.287 9.038 1.00 82.56 87 ASP A CA 1
ATOM 652 C C . ASP A 1 87 ? -6.514 -16.604 9.835 1.00 82.56 87 ASP A C 1
ATOM 654 O O . ASP A 1 87 ? -5.381 -17.092 9.942 1.00 82.56 87 ASP A O 1
ATOM 658 N N . GLY A 1 88 ? -6.837 -15.450 10.427 1.00 85.25 88 GLY A N 1
ATOM 659 C CA . GLY A 1 88 ? -5.996 -14.759 11.410 1.00 85.25 88 GLY A CA 1
ATOM 660 C C . GLY A 1 88 ? -4.605 -14.352 10.905 1.00 85.25 88 GLY A C 1
ATOM 661 O O . GLY A 1 88 ? -4.448 -13.800 9.818 1.00 85.25 88 GLY A O 1
ATOM 662 N N . ALA A 1 89 ? -3.570 -14.591 11.718 1.00 86.69 89 ALA A N 1
ATOM 663 C CA . ALA A 1 89 ? -2.191 -14.206 11.391 1.00 86.69 89 ALA A CA 1
ATOM 664 C C . ALA A 1 89 ? -1.620 -14.979 10.187 1.00 86.69 89 ALA A C 1
ATOM 666 O O . ALA A 1 89 ? -0.813 -14.441 9.429 1.00 86.69 89 ALA A O 1
ATOM 667 N N . THR A 1 90 ? -2.067 -16.220 9.984 1.00 89.88 90 THR A N 1
ATOM 668 C CA . THR A 1 90 ? -1.637 -17.062 8.861 1.00 89.88 90 THR A CA 1
ATOM 669 C C . THR A 1 90 ? -2.100 -16.483 7.529 1.00 89.88 90 THR A C 1
ATOM 671 O O . THR A 1 90 ? -1.308 -16.440 6.588 1.00 89.88 90 THR A O 1
ATOM 674 N N . LEU A 1 91 ? -3.336 -15.970 7.466 1.00 89.62 91 LEU A N 1
ATOM 675 C CA . LEU A 1 91 ? -3.839 -15.223 6.311 1.00 89.62 91 LEU A CA 1
ATOM 676 C C . LEU A 1 91 ? -2.933 -14.032 5.984 1.00 89.62 91 LEU A C 1
ATOM 678 O O . LEU A 1 91 ? -2.532 -13.851 4.834 1.00 89.62 91 LEU A O 1
ATOM 682 N N . VAL A 1 92 ? -2.620 -13.210 6.992 1.00 89.94 92 VAL A N 1
ATOM 683 C CA . VAL A 1 92 ? -1.795 -12.005 6.813 1.00 89.94 92 VAL A CA 1
ATOM 684 C C . VAL A 1 92 ? -0.436 -12.386 6.242 1.00 89.94 92 VAL A C 1
ATOM 686 O O . VAL A 1 92 ? -0.049 -11.886 5.190 1.00 89.94 92 VAL A O 1
ATOM 689 N N . LEU A 1 93 ? 0.260 -13.324 6.885 1.00 93.44 93 LEU A N 1
ATOM 690 C CA . LEU A 1 93 ? 1.594 -13.729 6.458 1.00 93.44 93 LEU A CA 1
ATOM 691 C C . LEU A 1 93 ? 1.585 -14.332 5.047 1.00 93.44 93 LEU A C 1
ATOM 693 O O . LEU A 1 93 ? 2.415 -13.965 4.220 1.00 93.44 93 LEU A O 1
ATOM 697 N N . ARG A 1 94 ? 0.647 -15.239 4.748 1.00 92.06 94 ARG A N 1
ATOM 698 C CA . ARG A 1 94 ? 0.602 -15.921 3.447 1.00 92.06 94 ARG A CA 1
ATOM 699 C C . ARG A 1 94 ? 0.179 -14.997 2.315 1.00 92.06 94 ARG A C 1
ATOM 701 O O . ARG A 1 94 ? 0.739 -15.106 1.230 1.00 92.06 94 ARG A O 1
ATOM 708 N N . SER A 1 95 ? -0.774 -14.094 2.543 1.00 93.38 95 SER A N 1
ATOM 709 C CA . SER A 1 95 ? -1.186 -13.123 1.521 1.00 93.38 95 SER A CA 1
ATOM 710 C C . SER A 1 95 ? -0.098 -12.081 1.252 1.00 93.38 95 SER A C 1
ATOM 712 O O . SER A 1 95 ? 0.118 -11.741 0.093 1.00 93.38 95 SER A O 1
ATOM 714 N N . LEU A 1 96 ? 0.655 -11.647 2.273 1.00 94.25 96 LEU A N 1
ATOM 715 C CA . LEU A 1 96 ? 1.831 -10.787 2.091 1.00 94.25 96 LEU A CA 1
ATOM 716 C C . LEU A 1 96 ? 2.975 -11.513 1.375 1.00 94.25 96 LEU A C 1
ATOM 718 O O . LEU A 1 96 ? 3.585 -10.946 0.472 1.00 94.25 96 LEU A O 1
ATOM 722 N N . ALA A 1 97 ? 3.248 -12.770 1.731 1.00 95.31 97 ALA A N 1
ATOM 723 C CA . ALA A 1 97 ? 4.252 -13.578 1.040 1.00 95.31 97 ALA A CA 1
ATOM 724 C C . ALA A 1 97 ? 3.878 -13.793 -0.435 1.00 95.31 97 ALA A C 1
ATOM 726 O O . ALA A 1 97 ? 4.723 -13.685 -1.321 1.00 95.31 97 ALA A O 1
ATOM 727 N N . HIS A 1 98 ? 2.599 -14.051 -0.710 1.00 95.88 98 HIS A N 1
ATOM 728 C CA . HIS A 1 98 ? 2.087 -14.200 -2.069 1.00 95.88 98 HIS A CA 1
ATOM 729 C C . HIS A 1 98 ? 2.115 -12.881 -2.854 1.00 95.88 98 HIS A C 1
ATOM 731 O O . HIS A 1 98 ? 2.504 -12.885 -4.021 1.00 95.88 98 HIS A O 1
ATOM 737 N N . PHE A 1 99 ? 1.800 -11.751 -2.213 1.00 96.44 99 PHE A N 1
ATOM 738 C CA . PHE A 1 99 ? 1.986 -10.421 -2.795 1.00 96.44 99 PHE A CA 1
ATOM 739 C C . PHE A 1 99 ? 3.450 -10.178 -3.176 1.00 96.44 99 PHE A C 1
ATOM 741 O O . PHE A 1 99 ? 3.723 -9.815 -4.315 1.00 96.44 99 PHE A O 1
ATOM 748 N N . ALA A 1 100 ? 4.393 -10.443 -2.267 1.00 97.44 100 ALA A N 1
ATOM 749 C CA . ALA A 1 100 ? 5.821 -10.274 -2.529 1.00 97.44 100 ALA A CA 1
ATOM 750 C C . ALA A 1 100 ? 6.305 -11.160 -3.690 1.00 97.44 100 ALA A C 1
ATOM 752 O O . ALA A 1 100 ? 7.016 -10.684 -4.573 1.00 97.44 100 ALA A O 1
ATOM 753 N N . ALA A 1 101 ? 5.870 -12.423 -3.737 1.00 96.94 101 ALA A N 1
ATOM 754 C CA . ALA A 1 101 ? 6.189 -13.335 -4.835 1.00 96.94 101 ALA A CA 1
ATOM 755 C C . ALA A 1 101 ? 5.619 -12.848 -6.179 1.00 96.94 101 ALA A C 1
ATOM 757 O O . ALA A 1 101 ? 6.308 -12.885 -7.197 1.00 96.94 101 ALA A O 1
ATOM 758 N N . THR A 1 102 ? 4.382 -12.347 -6.181 1.00 97.62 102 THR A N 1
ATOM 759 C CA . THR A 1 102 ? 3.727 -11.820 -7.387 1.00 97.62 102 THR A CA 1
ATOM 760 C C . THR A 1 102 ? 4.380 -10.520 -7.852 1.00 97.62 102 THR A C 1
ATOM 762 O O . THR A 1 102 ? 4.607 -10.346 -9.045 1.00 97.62 102 THR A O 1
ATOM 765 N N . ALA A 1 103 ? 4.751 -9.635 -6.925 1.00 97.88 103 ALA A N 1
ATOM 766 C CA . ALA A 1 103 ? 5.482 -8.408 -7.220 1.00 97.88 103 ALA A CA 1
ATOM 767 C C . ALA A 1 103 ? 6.855 -8.708 -7.836 1.00 97.88 103 ALA A C 1
ATOM 769 O O . ALA A 1 103 ? 7.226 -8.093 -8.835 1.00 97.88 103 ALA A O 1
ATOM 770 N N . ALA A 1 104 ? 7.584 -9.689 -7.293 1.00 98.12 104 ALA A N 1
ATOM 771 C CA . ALA A 1 104 ? 8.858 -10.137 -7.848 1.00 98.12 104 ALA A CA 1
ATOM 772 C C . ALA A 1 104 ? 8.697 -10.724 -9.260 1.00 98.12 104 ALA A C 1
ATOM 774 O O . ALA A 1 104 ? 9.423 -10.325 -10.167 1.00 98.12 104 ALA A O 1
ATOM 775 N N . ALA A 1 105 ? 7.717 -11.611 -9.472 1.00 97.81 105 ALA A N 1
ATOM 776 C CA . ALA A 1 105 ? 7.430 -12.188 -10.787 1.00 97.81 105 ALA A CA 1
ATOM 777 C C . ALA A 1 105 ? 7.043 -11.115 -11.820 1.00 97.81 105 ALA A C 1
ATOM 779 O O . ALA A 1 105 ? 7.565 -11.118 -12.933 1.00 97.81 105 ALA A O 1
ATOM 780 N N . LEU A 1 106 ? 6.185 -10.165 -11.434 1.00 97.50 106 LEU A N 1
ATOM 781 C CA . LEU A 1 106 ? 5.784 -9.041 -12.278 1.00 97.50 106 LEU A CA 1
ATOM 782 C C . LEU A 1 106 ? 6.975 -8.141 -12.620 1.00 97.50 106 LEU A C 1
ATOM 784 O O . LEU A 1 106 ? 7.129 -7.742 -13.769 1.00 97.50 106 LEU A O 1
ATOM 788 N N . THR A 1 107 ? 7.837 -7.856 -11.642 1.00 97.94 107 THR A N 1
ATOM 789 C CA . THR A 1 107 ? 9.033 -7.025 -11.842 1.00 97.94 107 THR A CA 1
ATOM 790 C C . THR A 1 107 ? 10.002 -7.701 -12.803 1.00 97.94 107 THR A C 1
ATOM 792 O O . THR A 1 107 ? 10.441 -7.069 -13.758 1.00 97.94 107 THR A O 1
ATOM 795 N N . LEU A 1 108 ? 10.289 -8.992 -12.601 1.00 97.12 108 LEU A N 1
ATOM 796 C CA . LEU A 1 108 ? 11.127 -9.776 -13.511 1.00 97.12 108 LEU A CA 1
ATOM 797 C C . LEU A 1 108 ? 10.560 -9.766 -14.928 1.00 97.12 108 LEU A C 1
ATOM 799 O O . LEU A 1 108 ? 11.298 -9.511 -15.872 1.00 97.12 108 LEU A O 1
ATOM 803 N N . LEU A 1 109 ? 9.253 -9.994 -15.075 1.0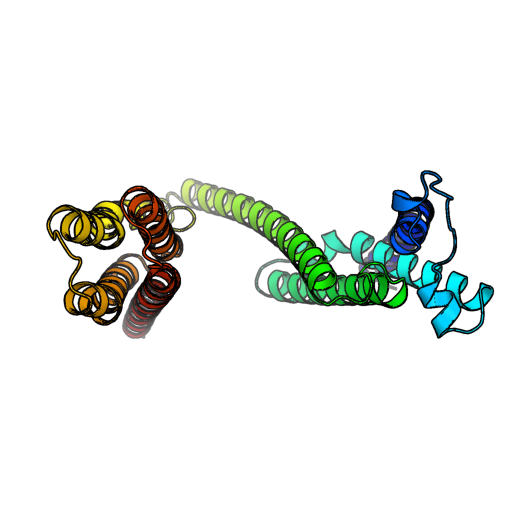0 96.88 109 LEU A N 1
ATOM 804 C CA . LEU A 1 109 ? 8.598 -9.990 -16.375 1.00 96.88 109 LEU A CA 1
ATOM 805 C C . LEU A 1 109 ? 8.733 -8.634 -17.078 1.00 96.88 109 LEU A C 1
ATOM 807 O O . LEU A 1 109 ? 9.186 -8.575 -18.219 1.00 96.88 109 LEU A O 1
ATOM 811 N N . VAL A 1 110 ? 8.360 -7.559 -16.385 1.00 96.00 110 VAL A N 1
ATOM 812 C CA . VAL A 1 110 ? 8.342 -6.202 -16.938 1.00 96.00 110 VAL A CA 1
ATOM 813 C C . VAL A 1 110 ? 9.751 -5.730 -17.296 1.00 96.00 110 VAL A C 1
ATOM 815 O O . VAL A 1 110 ? 9.943 -5.182 -18.376 1.00 96.00 110 VAL A O 1
ATOM 818 N N . VAL A 1 111 ? 10.733 -5.962 -16.422 1.00 95.94 111 VAL A N 1
ATOM 819 C CA . VAL A 1 111 ? 12.115 -5.505 -16.629 1.00 95.94 111 VAL A CA 1
ATOM 820 C C . VAL A 1 111 ? 12.811 -6.324 -17.714 1.00 95.94 111 VAL A C 1
ATOM 822 O O . VAL A 1 111 ? 13.401 -5.749 -18.621 1.00 95.94 111 VAL A O 1
ATOM 825 N N . LEU A 1 112 ? 12.724 -7.658 -17.667 1.00 95.50 112 LEU A N 1
ATOM 826 C CA . LEU A 1 112 ? 13.421 -8.512 -18.635 1.00 95.50 112 LEU A CA 1
ATOM 827 C C . LEU A 1 112 ? 12.827 -8.415 -20.043 1.00 95.50 112 LEU A C 1
ATOM 829 O O . LEU A 1 112 ? 13.562 -8.565 -21.013 1.00 95.50 112 LEU A O 1
ATOM 833 N N . CYS A 1 113 ? 11.522 -8.153 -20.168 1.00 94.19 113 CYS A N 1
ATOM 834 C CA . CYS A 1 113 ? 10.883 -7.962 -21.472 1.00 94.19 113 CYS A CA 1
ATOM 835 C C . CYS A 1 113 ? 10.943 -6.511 -21.986 1.00 94.19 113 CYS A C 1
ATOM 837 O O . CYS A 1 113 ? 10.411 -6.252 -23.066 1.00 94.19 113 CYS A O 1
ATOM 839 N N . GLY A 1 114 ? 11.540 -5.577 -21.236 1.00 93.19 114 GLY A N 1
ATOM 840 C CA . GLY A 1 114 ? 11.638 -4.162 -21.617 1.00 93.19 114 GLY A CA 1
ATOM 841 C C . GLY A 1 114 ? 10.335 -3.363 -21.472 1.00 93.19 114 GLY A C 1
ATOM 842 O O . GLY A 1 114 ? 10.255 -2.215 -21.898 1.00 93.19 114 GLY A O 1
ATOM 843 N N . TRP A 1 115 ? 9.297 -3.916 -20.839 1.00 93.44 115 TRP A N 1
ATOM 844 C CA . TRP A 1 115 ? 7.975 -3.278 -20.696 1.00 93.44 115 TRP A CA 1
ATOM 845 C C . TRP A 1 115 ? 7.951 -2.083 -19.736 1.00 93.44 115 TRP A C 1
ATOM 847 O O . TRP A 1 115 ? 6.893 -1.501 -19.495 1.00 93.44 115 TRP A O 1
ATOM 857 N N . ASN A 1 116 ? 9.100 -1.727 -19.163 1.00 93.62 116 ASN A N 1
ATOM 858 C CA . ASN A 1 116 ? 9.310 -0.487 -18.430 1.00 93.62 116 ASN A CA 1
ATOM 859 C C . ASN A 1 116 ? 10.004 0.605 -19.254 1.00 93.62 116 ASN A C 1
ATOM 861 O O . ASN A 1 116 ? 10.292 1.654 -18.689 1.00 93.62 116 ASN A O 1
ATOM 865 N N . TRP A 1 117 ? 10.292 0.381 -20.541 1.00 89.44 117 TRP A N 1
ATOM 866 C CA . TRP A 1 117 ? 11.011 1.332 -21.402 1.00 89.44 117 TRP A CA 1
ATOM 867 C C . TRP A 1 117 ? 12.367 1.777 -20.824 1.00 89.44 117 TRP A C 1
ATOM 869 O O . TRP A 1 117 ? 12.794 2.906 -21.030 1.00 89.44 117 TRP A O 1
ATOM 879 N N . GLY A 1 118 ? 13.028 0.912 -20.046 1.00 89.00 118 GLY A N 1
ATOM 880 C CA . GLY A 1 118 ? 14.277 1.249 -19.351 1.00 89.00 118 GLY A CA 1
ATOM 881 C C . GLY A 1 118 ? 14.115 2.203 -18.159 1.00 89.00 118 GLY A C 1
ATOM 882 O O . GLY A 1 118 ? 15.096 2.504 -17.486 1.00 89.00 118 GLY A O 1
ATOM 883 N N . GLU A 1 119 ? 12.892 2.631 -17.847 1.00 92.06 119 GLU A N 1
ATOM 884 C CA . GLU A 1 119 ? 12.599 3.613 -16.807 1.00 92.06 119 GLU A CA 1
ATOM 885 C C . GLU A 1 119 ? 12.158 2.959 -15.491 1.00 92.06 119 GLU A C 1
ATOM 887 O O . GLU A 1 119 ? 11.571 1.872 -15.452 1.00 92.06 119 GLU A O 1
ATOM 892 N N . PHE A 1 120 ? 12.401 3.651 -14.377 1.00 91.88 120 PHE A N 1
ATOM 893 C CA . PHE A 1 120 ? 12.011 3.179 -13.043 1.00 91.88 120 PHE A CA 1
ATOM 894 C C . PHE A 1 120 ? 10.508 3.363 -12.766 1.00 91.88 120 PHE A C 1
ATOM 896 O O . PHE A 1 120 ? 9.850 2.481 -12.210 1.00 91.88 120 PHE A O 1
ATOM 903 N N . TRP A 1 121 ? 9.939 4.502 -13.172 1.00 93.50 121 TRP A N 1
ATOM 904 C CA . TRP A 1 121 ? 8.558 4.877 -12.843 1.00 93.50 121 TRP A CA 1
ATOM 905 C C . TRP A 1 121 ? 7.477 3.928 -13.384 1.00 93.50 121 TRP A C 1
ATOM 907 O O . TRP A 1 121 ? 6.531 3.656 -12.640 1.00 93.50 121 TRP A O 1
ATOM 917 N N . PRO A 1 122 ? 7.585 3.362 -14.603 1.00 93.19 122 PRO A N 1
ATOM 918 C CA . PRO A 1 122 ? 6.634 2.355 -15.067 1.00 93.19 122 PRO A CA 1
ATOM 919 C C . PRO A 1 122 ? 6.580 1.121 -14.161 1.00 93.19 122 PRO A C 1
ATOM 921 O O . PRO A 1 122 ? 5.492 0.631 -13.869 1.00 93.19 122 PRO A O 1
ATOM 924 N N . VAL A 1 123 ? 7.720 0.655 -13.633 1.00 95.00 123 VAL A N 1
ATOM 925 C CA . VAL A 1 123 ? 7.753 -0.467 -12.673 1.00 95.00 123 VAL A CA 1
ATOM 926 C C . VAL A 1 123 ? 6.970 -0.112 -11.410 1.00 95.00 123 VAL A C 1
ATOM 928 O O . VAL A 1 123 ? 6.137 -0.897 -10.957 1.00 95.00 123 VAL A O 1
ATOM 931 N N . VAL A 1 124 ? 7.178 1.095 -10.875 1.00 95.88 124 VAL A N 1
ATOM 932 C CA . VAL A 1 124 ? 6.424 1.596 -9.714 1.00 95.88 124 VAL A CA 1
ATOM 933 C C . VAL A 1 124 ? 4.925 1.643 -10.006 1.00 95.88 124 VAL A C 1
ATOM 935 O O . VAL A 1 124 ? 4.133 1.258 -9.147 1.00 95.88 124 VAL A O 1
ATOM 938 N N . LEU A 1 125 ? 4.521 2.051 -11.212 1.00 94.69 125 LEU A N 1
ATOM 939 C CA . LEU A 1 125 ? 3.117 2.064 -11.621 1.00 94.69 125 LEU A CA 1
ATOM 940 C C . LEU A 1 125 ? 2.517 0.649 -11.642 1.00 94.69 125 LEU A C 1
ATOM 942 O O . LEU A 1 125 ? 1.462 0.436 -11.046 1.00 94.69 125 LEU A O 1
ATOM 946 N N . TYR A 1 126 ? 3.192 -0.329 -12.257 1.00 95.25 126 TYR A N 1
ATOM 947 C CA . TYR A 1 126 ? 2.738 -1.726 -12.263 1.00 95.25 126 TYR A CA 1
ATOM 948 C C . TYR A 1 126 ? 2.615 -2.298 -10.845 1.00 95.25 126 TYR A C 1
ATOM 950 O O . TYR A 1 126 ? 1.611 -2.931 -10.515 1.00 95.25 126 TYR A O 1
ATOM 958 N N . LEU A 1 127 ? 3.601 -2.038 -9.981 1.00 97.50 127 LEU A N 1
ATOM 959 C CA . LEU A 1 127 ? 3.572 -2.459 -8.579 1.00 97.50 127 LEU A CA 1
ATOM 960 C C . LEU A 1 127 ? 2.466 -1.758 -7.782 1.00 97.50 127 LEU A C 1
ATOM 962 O O . LEU A 1 127 ? 1.819 -2.390 -6.949 1.00 97.50 127 LEU A O 1
ATOM 966 N N . GLY A 1 128 ? 2.212 -0.478 -8.056 1.00 95.19 128 GLY A N 1
ATOM 967 C CA . GLY A 1 128 ? 1.119 0.282 -7.458 1.00 95.19 128 GLY A CA 1
ATOM 968 C C . GLY A 1 128 ? -0.250 -0.274 -7.849 1.00 95.19 128 GLY A C 1
ATOM 969 O O . GLY A 1 128 ? -1.104 -0.465 -6.983 1.00 95.19 128 GLY A O 1
ATOM 970 N N . LEU A 1 129 ? -0.444 -0.612 -9.128 1.00 95.62 129 LEU A N 1
ATOM 971 C CA . LEU A 1 129 ? -1.665 -1.260 -9.614 1.00 95.62 129 LEU A CA 1
ATOM 972 C C . LEU A 1 129 ? -1.852 -2.647 -8.989 1.00 95.62 129 LEU A C 1
ATOM 974 O O . LEU A 1 129 ? -2.947 -2.971 -8.527 1.00 95.62 129 LEU A O 1
ATOM 978 N N . LEU A 1 130 ? -0.785 -3.445 -8.899 1.00 95.88 130 LEU A N 1
ATOM 979 C CA . LEU A 1 130 ? -0.814 -4.738 -8.215 1.00 95.88 130 LEU A CA 1
ATOM 980 C C . LEU A 1 130 ? -1.205 -4.580 -6.738 1.00 95.88 130 LEU A C 1
ATOM 982 O O . LEU A 1 130 ? -2.095 -5.279 -6.253 1.00 95.88 130 LEU A O 1
ATOM 986 N N . ALA A 1 131 ? -0.579 -3.641 -6.027 1.00 95.88 131 ALA A N 1
ATOM 987 C CA . ALA A 1 131 ? -0.897 -3.349 -4.633 1.00 95.88 131 ALA A CA 1
ATOM 988 C C . ALA A 1 131 ? -2.358 -2.907 -4.463 1.00 95.88 131 ALA A C 1
ATOM 990 O O . ALA A 1 131 ? -3.015 -3.342 -3.518 1.00 95.88 131 ALA A O 1
ATOM 991 N N . ALA A 1 132 ? -2.894 -2.111 -5.395 1.00 93.38 132 ALA A N 1
ATOM 992 C CA . ALA A 1 132 ? -4.299 -1.715 -5.394 1.00 93.38 132 ALA A CA 1
ATOM 993 C C . ALA A 1 132 ? -5.237 -2.924 -5.541 1.00 93.38 132 ALA A C 1
ATOM 995 O O . ALA A 1 132 ? -6.193 -3.041 -4.777 1.00 93.38 132 ALA A O 1
ATOM 996 N N . VAL A 1 133 ? -4.945 -3.865 -6.446 1.00 93.38 133 VAL A N 1
ATOM 997 C CA . VAL A 1 133 ? -5.731 -5.106 -6.589 1.00 93.38 133 VAL A CA 1
ATOM 998 C C . VAL A 1 133 ? -5.713 -5.925 -5.296 1.00 93.38 133 VAL A C 1
ATOM 1000 O O . VAL A 1 133 ? -6.767 -6.357 -4.828 1.00 93.38 133 VAL A O 1
ATOM 1003 N N . TYR A 1 134 ? -4.548 -6.096 -4.666 1.00 93.00 134 TYR A N 1
ATOM 1004 C CA . TYR A 1 134 ? -4.459 -6.800 -3.381 1.00 93.00 134 TYR A CA 1
ATOM 1005 C C . TYR A 1 134 ? -5.220 -6.085 -2.271 1.00 93.00 134 TYR A C 1
ATOM 1007 O O . TYR A 1 134 ? -5.892 -6.740 -1.473 1.00 93.00 134 TYR A O 1
ATOM 1015 N N . LEU A 1 135 ? -5.140 -4.755 -2.226 1.00 91.06 135 LEU A N 1
ATOM 1016 C CA . LEU A 1 135 ? -5.874 -3.946 -1.265 1.00 91.06 135 LEU A CA 1
ATOM 1017 C C . LEU A 1 135 ? -7.389 -4.100 -1.452 1.00 91.06 135 LEU A C 1
ATOM 1019 O O . LEU A 1 135 ? -8.099 -4.230 -0.459 1.00 91.06 135 LEU A O 1
ATOM 1023 N N . LEU A 1 136 ? -7.882 -4.150 -2.694 1.00 91.19 136 LEU A N 1
ATOM 1024 C CA . LEU A 1 136 ? -9.296 -4.393 -3.001 1.00 91.19 136 LEU A CA 1
ATOM 1025 C C . LEU A 1 136 ? -9.759 -5.774 -2.521 1.00 91.19 136 LEU A C 1
ATOM 1027 O O . LEU A 1 136 ? -10.814 -5.881 -1.896 1.00 91.19 136 LEU A O 1
ATOM 1031 N N . ILE A 1 137 ? -8.961 -6.820 -2.756 1.00 90.81 137 ILE A N 1
ATOM 1032 C CA . ILE A 1 137 ? -9.249 -8.181 -2.268 1.00 90.81 137 ILE A CA 1
ATOM 1033 C C . ILE A 1 137 ? -9.311 -8.193 -0.735 1.00 90.81 137 ILE A C 1
ATOM 1035 O O . ILE A 1 137 ? -10.265 -8.711 -0.147 1.00 90.81 137 ILE A O 1
ATOM 1039 N N . TRP A 1 138 ? -8.323 -7.576 -0.082 1.00 90.50 138 TRP A N 1
ATOM 1040 C CA . TRP A 1 138 ? -8.281 -7.425 1.372 1.00 90.50 138 TRP A CA 1
ATOM 1041 C C . TRP A 1 138 ? -9.486 -6.660 1.914 1.00 90.50 138 TRP A C 1
ATOM 1043 O O . TRP A 1 138 ? -10.067 -7.065 2.920 1.00 90.50 138 TRP A O 1
ATOM 1053 N N . LEU A 1 139 ? -9.886 -5.582 1.241 1.00 88.19 139 LEU A N 1
ATOM 1054 C CA . LEU A 1 139 ? -11.035 -4.775 1.628 1.00 88.19 139 LEU A CA 1
ATOM 1055 C C . LEU A 1 139 ? -12.334 -5.580 1.520 1.00 88.19 139 LEU A C 1
ATOM 1057 O O . LEU A 1 139 ? -13.129 -5.564 2.455 1.00 88.19 139 LEU A O 1
ATOM 1061 N N . GLY A 1 140 ? -12.522 -6.337 0.435 1.00 89.19 140 GLY A N 1
ATOM 1062 C CA . GLY A 1 140 ? -13.675 -7.226 0.272 1.00 89.19 140 GLY A CA 1
ATOM 106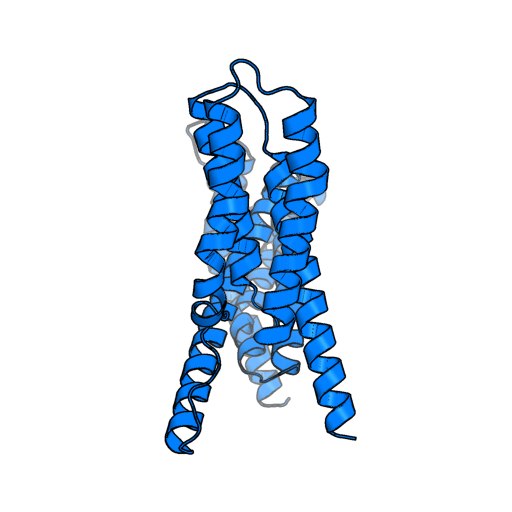3 C C . GLY A 1 140 ? -13.767 -8.270 1.389 1.00 89.19 140 GLY A C 1
ATOM 1064 O O . GLY A 1 140 ? -14.819 -8.426 2.011 1.00 89.19 140 GLY A O 1
ATOM 1065 N N . ARG A 1 141 ? -12.644 -8.927 1.714 1.00 88.19 141 ARG A N 1
ATOM 1066 C CA . ARG A 1 141 ? -12.555 -9.887 2.831 1.00 88.19 141 ARG A CA 1
ATOM 1067 C C . ARG A 1 141 ? -12.868 -9.219 4.173 1.00 88.19 141 ARG A C 1
ATOM 1069 O O . ARG A 1 141 ? -13.635 -9.756 4.967 1.00 88.19 141 ARG A O 1
ATOM 1076 N N . TRP A 1 142 ? -12.306 -8.036 4.409 1.00 88.38 142 TRP A N 1
ATOM 1077 C CA . TRP A 1 142 ? -12.519 -7.269 5.632 1.00 88.38 142 TRP A CA 1
ATOM 1078 C C . TRP A 1 142 ? -13.984 -6.856 5.821 1.00 88.38 142 TRP A C 1
ATOM 1080 O O . TRP A 1 142 ? -14.505 -6.987 6.928 1.00 88.38 142 TRP A O 1
ATOM 1090 N N . VAL A 1 143 ? -14.667 -6.414 4.757 1.00 88.25 143 VAL A N 1
ATOM 1091 C CA . VAL A 1 143 ? -16.106 -6.099 4.804 1.00 88.25 143 VAL A CA 1
ATOM 1092 C C . VAL A 1 143 ? -16.914 -7.341 5.186 1.00 88.25 143 VAL A C 1
ATOM 1094 O O . VAL A 1 143 ? -17.761 -7.252 6.074 1.00 88.25 143 VAL A O 1
ATOM 1097 N N . GLY A 1 144 ? -16.622 -8.497 4.577 1.00 88.06 144 GLY A N 1
ATOM 1098 C CA . GLY A 1 144 ? -17.283 -9.767 4.904 1.00 88.06 144 GLY A CA 1
ATOM 1099 C C . GLY A 1 144 ? -17.159 -10.122 6.387 1.00 88.06 144 GLY A C 1
ATOM 1100 O O . GLY A 1 144 ? -18.165 -10.297 7.073 1.00 88.06 144 GLY A O 1
ATOM 1101 N N . TRP A 1 145 ? -15.937 -10.099 6.921 1.00 88.88 145 TRP A N 1
ATOM 1102 C CA . TRP A 1 145 ? -15.694 -10.345 8.344 1.00 88.88 145 TRP A CA 1
ATOM 1103 C C . TRP A 1 145 ? -16.376 -9.343 9.264 1.00 88.88 145 TRP A C 1
ATOM 1105 O O . TRP A 1 145 ? -16.871 -9.709 10.329 1.00 88.88 145 TRP A O 1
ATOM 1115 N N . TYR A 1 146 ? -16.409 -8.070 8.878 1.00 88.38 146 TYR A N 1
ATOM 1116 C CA . TYR A 1 146 ? -17.076 -7.054 9.676 1.00 88.38 146 TYR A CA 1
ATOM 1117 C C . TYR A 1 146 ? -18.583 -7.347 9.797 1.00 88.38 146 TYR A C 1
ATOM 1119 O O . TYR A 1 146 ? -19.143 -7.252 10.892 1.00 88.38 146 TYR A O 1
ATOM 1127 N N . VAL A 1 147 ? -19.227 -7.762 8.699 1.00 89.50 147 VAL A N 1
ATOM 1128 C CA . VAL A 1 147 ? -20.642 -8.171 8.679 1.00 89.50 147 VAL A CA 1
ATOM 1129 C C . VAL A 1 147 ? -20.870 -9.441 9.503 1.00 89.50 147 VAL A C 1
ATOM 1131 O O . VAL A 1 147 ? -21.797 -9.479 10.312 1.00 89.50 147 VAL A O 1
ATOM 1134 N N . GLU A 1 148 ? -20.013 -10.455 9.365 1.00 91.56 148 GLU A N 1
ATOM 1135 C CA . GLU A 1 148 ? -20.091 -11.696 10.148 1.00 91.56 148 GLU A CA 1
ATOM 1136 C C . GLU A 1 148 ? -19.981 -11.429 11.654 1.00 91.56 148 GLU A C 1
ATOM 1138 O O . GLU A 1 148 ? -20.808 -11.901 12.437 1.00 91.56 148 GLU A O 1
ATOM 1143 N N . ILE A 1 149 ? -19.010 -10.611 12.071 1.00 91.50 149 ILE A N 1
ATOM 1144 C CA . ILE A 1 149 ? -18.831 -10.222 13.475 1.00 91.50 149 ILE A CA 1
ATOM 1145 C C . ILE A 1 149 ? -20.057 -9.457 13.982 1.00 91.50 149 ILE A C 1
ATOM 1147 O O . ILE A 1 149 ? -20.511 -9.704 15.102 1.00 91.50 149 ILE A O 1
ATOM 1151 N N . ALA A 1 150 ? -20.611 -8.539 13.186 1.00 90.94 150 ALA A N 1
ATOM 1152 C CA . ALA A 1 150 ? -21.819 -7.808 13.558 1.00 90.94 150 ALA A CA 1
ATOM 1153 C C . ALA A 1 150 ? -23.015 -8.757 13.755 1.00 90.94 150 ALA A C 1
ATOM 1155 O O . ALA A 1 150 ? -23.716 -8.650 14.763 1.00 90.94 150 ALA A O 1
ATOM 1156 N N . ALA A 1 151 ? -23.193 -9.730 12.858 1.00 93.19 151 ALA A N 1
ATOM 1157 C CA . ALA A 1 151 ? -24.241 -10.740 12.958 1.00 93.19 151 ALA A CA 1
ATOM 1158 C C . ALA A 1 151 ? -24.063 -11.650 14.187 1.00 93.19 151 ALA A C 1
ATOM 1160 O O . ALA A 1 151 ? -25.034 -11.937 14.885 1.00 93.19 151 ALA A O 1
ATOM 1161 N N . ILE A 1 152 ? -22.831 -12.070 14.499 1.00 94.31 152 ILE A N 1
ATOM 1162 C CA . ILE A 1 152 ? -22.529 -12.856 15.707 1.00 94.31 152 ILE A CA 1
ATOM 1163 C C . ILE A 1 152 ? -22.862 -12.050 16.964 1.00 94.31 152 ILE A C 1
ATOM 1165 O O . ILE A 1 152 ? -23.548 -12.557 17.848 1.00 94.31 152 ILE A O 1
ATOM 1169 N N . ARG A 1 153 ? -22.436 -10.782 17.043 1.00 95.06 153 ARG A N 1
ATOM 1170 C CA . ARG A 1 153 ? -22.752 -9.909 18.187 1.00 95.06 153 ARG A CA 1
ATOM 1171 C C . ARG A 1 153 ? -24.256 -9.746 18.368 1.00 95.06 153 ARG A C 1
ATOM 1173 O O . ARG A 1 153 ? -24.734 -9.874 19.489 1.00 95.06 153 ARG A O 1
ATOM 1180 N N . GLN A 1 154 ? -24.986 -9.532 17.275 1.00 94.50 154 GLN A N 1
ATOM 1181 C CA . GLN A 1 154 ? -26.442 -9.427 17.297 1.00 94.50 154 GLN A CA 1
ATOM 1182 C C . GLN A 1 154 ? -27.093 -10.718 17.812 1.00 94.50 154 GLN A C 1
ATOM 1184 O O . GLN A 1 154 ? -27.947 -10.655 18.692 1.00 94.50 154 GLN A O 1
ATOM 1189 N N . LYS A 1 155 ? -26.663 -11.887 17.319 1.00 96.19 155 LYS A N 1
ATOM 1190 C CA . LYS A 1 155 ? -27.165 -13.194 17.781 1.00 96.19 155 LYS A CA 1
ATOM 1191 C C . LYS A 1 155 ? -26.858 -13.466 19.254 1.00 96.19 155 LYS A C 1
ATOM 1193 O O . LYS A 1 155 ? -27.647 -14.118 19.924 1.00 96.19 155 LYS A O 1
ATOM 1198 N N . LEU A 1 156 ? -25.734 -12.960 19.756 1.00 96.62 156 LEU A N 1
ATOM 1199 C CA . LEU A 1 156 ? -25.336 -13.068 21.161 1.00 96.62 156 LEU A CA 1
ATOM 1200 C C . LEU A 1 156 ? -25.969 -11.988 22.060 1.00 96.62 156 LEU A C 1
ATOM 1202 O O . LEU A 1 156 ? -25.641 -11.924 23.241 1.00 96.62 156 LEU A O 1
ATOM 1206 N N . GLY A 1 157 ? -26.827 -11.111 21.523 1.00 95.25 157 GLY A N 1
ATOM 1207 C CA . GLY A 1 157 ? -27.421 -10.001 22.277 1.00 95.25 157 GLY A CA 1
ATOM 1208 C C . GLY A 1 157 ? -26.404 -8.952 22.745 1.00 95.25 157 GLY A C 1
ATOM 1209 O O . GLY A 1 157 ? -26.682 -8.175 23.657 1.00 95.25 157 GLY A O 1
ATOM 1210 N N . LEU A 1 158 ? -25.210 -8.927 22.148 1.00 93.81 158 LEU A N 1
ATOM 1211 C CA . LEU A 1 158 ? -24.159 -7.975 22.485 1.00 93.81 158 LEU A CA 1
ATOM 1212 C C . LEU A 1 158 ? -24.448 -6.615 21.850 1.00 93.81 158 LEU A C 1
ATOM 1214 O O . LEU A 1 158 ? -24.999 -6.515 20.752 1.00 93.81 158 LEU A O 1
ATOM 1218 N N . SER A 1 159 ? -23.990 -5.551 22.512 1.00 89.81 159 SER A N 1
ATOM 1219 C CA . SER A 1 159 ? -24.038 -4.202 21.949 1.00 89.81 159 SER A CA 1
ATOM 1220 C C . SER A 1 159 ? -23.336 -4.140 20.582 1.00 89.81 159 SER A C 1
ATOM 1222 O O . SER A 1 159 ? -22.405 -4.919 20.330 1.00 89.81 159 SER A O 1
ATOM 1224 N N . PRO A 1 160 ? -23.719 -3.219 19.681 1.00 87.25 160 PRO A N 1
ATOM 1225 C CA . PRO A 1 160 ? -23.039 -3.051 18.400 1.00 87.25 160 PRO A CA 1
ATOM 1226 C C . PRO A 1 160 ? -21.526 -2.846 18.564 1.00 87.25 160 PRO A C 1
ATOM 1228 O O . PRO A 1 160 ? -21.063 -2.219 19.519 1.00 87.25 160 PRO A O 1
ATOM 1231 N N . GLY A 1 161 ? -20.744 -3.416 17.646 1.00 85.56 161 GLY A N 1
ATOM 1232 C CA 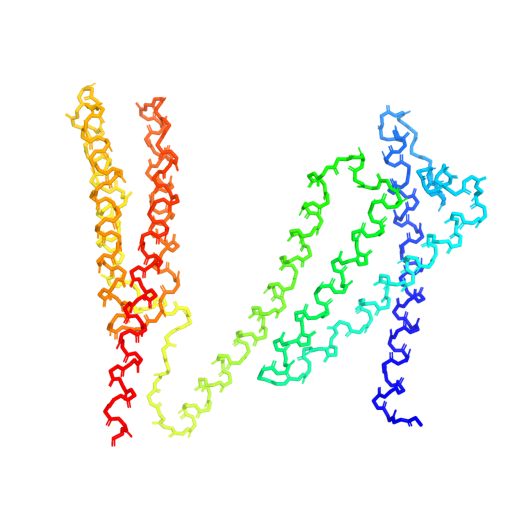. GLY A 1 161 ? -19.299 -3.187 17.588 1.00 85.56 161 GLY A CA 1
ATOM 1233 C C . GLY A 1 161 ? -18.952 -1.753 17.153 1.00 85.56 161 GLY A C 1
ATOM 1234 O O . GLY A 1 161 ? -19.836 -1.016 16.713 1.00 85.56 161 GLY A O 1
ATOM 1235 N N . PRO A 1 162 ? -17.671 -1.348 17.249 1.00 88.25 162 PRO A N 1
ATOM 1236 C CA . PRO A 1 162 ? -17.216 -0.047 16.751 1.00 88.25 162 PRO A CA 1
ATOM 1237 C C . PRO A 1 162 ? -17.465 0.063 15.249 1.00 88.25 162 PRO A C 1
ATOM 1239 O O . PRO A 1 162 ? -17.303 -0.937 14.547 1.00 88.25 162 PRO A O 1
ATOM 1242 N N . SER A 1 163 ? -17.819 1.249 14.748 1.00 89.50 163 SER A N 1
ATOM 1243 C CA . SER A 1 163 ? -18.173 1.427 13.331 1.00 89.50 163 SER A CA 1
ATOM 1244 C C . SER A 1 163 ? -16.994 1.116 12.382 1.00 89.50 163 SER A C 1
ATOM 1246 O O . SER A 1 163 ? -15.833 1.178 12.811 1.00 89.50 163 SER A O 1
ATOM 1248 N N . PRO A 1 164 ? -17.237 0.769 11.098 1.00 86.69 164 PRO A N 1
ATOM 1249 C CA . PRO A 1 164 ? -16.166 0.485 10.141 1.00 86.69 164 PRO A CA 1
ATOM 1250 C C . PRO A 1 164 ? -15.197 1.670 10.060 1.00 86.69 164 PRO A C 1
ATOM 1252 O O . PRO A 1 164 ? -15.628 2.811 9.909 1.00 86.69 164 PRO A O 1
ATOM 1255 N N . LEU A 1 165 ? -13.892 1.422 10.225 1.00 86.56 165 LEU A N 1
ATOM 1256 C CA . LEU A 1 165 ? -12.855 2.471 10.296 1.00 86.56 165 LEU A CA 1
ATOM 1257 C C . LEU A 1 165 ? -13.118 3.577 11.343 1.00 86.56 165 LEU A C 1
ATOM 1259 O O . LEU A 1 165 ? -12.476 4.628 11.314 1.00 86.56 165 LEU A O 1
ATOM 1263 N N . LYS A 1 166 ? -14.035 3.336 12.284 1.00 90.94 166 LYS A N 1
ATOM 1264 C CA . LYS A 1 166 ? -14.494 4.278 13.306 1.00 90.94 166 LYS A CA 1
ATOM 1265 C C . LYS A 1 166 ? -14.984 5.619 12.759 1.00 90.94 166 LYS A C 1
ATOM 1267 O O . LYS A 1 166 ? -14.725 6.677 13.341 1.00 90.94 166 LYS A O 1
ATOM 1272 N N . TRP A 1 167 ? -15.673 5.592 11.618 1.00 90.69 167 TRP A N 1
ATOM 1273 C CA . TRP A 1 167 ? -16.185 6.806 10.985 1.00 90.69 167 TRP A CA 1
ATOM 1274 C C . TRP A 1 167 ? -17.194 7.541 11.879 1.00 90.69 167 TRP A C 1
ATOM 1276 O O . TRP A 1 167 ? -17.116 8.762 11.999 1.00 90.69 167 TRP A O 1
ATOM 1286 N N . ARG A 1 168 ? -18.084 6.813 12.574 1.00 92.12 168 ARG A N 1
ATOM 1287 C CA . ARG A 1 168 ? -19.077 7.409 13.490 1.00 92.12 168 ARG A CA 1
ATOM 1288 C C . ARG A 1 168 ? -18.416 8.046 14.702 1.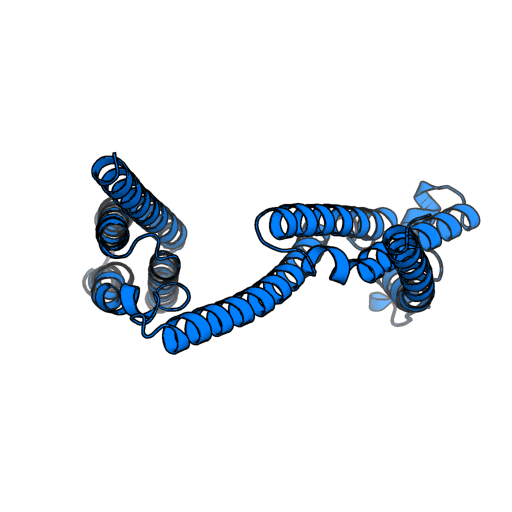00 92.12 168 ARG A C 1
ATOM 1290 O O . ARG A 1 168 ? -18.845 9.094 15.161 1.00 92.12 168 ARG A O 1
ATOM 1297 N N . GLU A 1 169 ? -17.364 7.422 15.207 1.00 93.38 169 GLU A N 1
ATOM 1298 C CA . GLU A 1 169 ? -16.603 7.886 16.360 1.00 93.38 169 GLU A CA 1
ATOM 1299 C C . GLU A 1 169 ? -15.689 9.070 16.004 1.00 93.38 169 GLU A C 1
ATOM 1301 O O . GLU A 1 169 ? -15.388 9.891 16.869 1.00 93.38 169 GLU A O 1
ATOM 1306 N N . SER A 1 170 ? -15.275 9.176 14.737 1.00 92.56 170 SER A N 1
ATOM 1307 C CA . SER A 1 170 ? -14.494 10.304 14.210 1.00 92.56 170 SER A CA 1
ATOM 1308 C C . SER A 1 170 ? -15.374 11.506 13.847 1.00 92.56 170 SER A C 1
ATOM 1310 O O . SER A 1 170 ? -14.903 12.640 13.904 1.00 92.56 170 SER A O 1
ATOM 1312 N N . LEU A 1 171 ? -16.652 11.280 13.515 1.00 92.88 171 LEU A N 1
ATOM 1313 C CA . LEU A 1 171 ? -17.604 12.306 13.071 1.00 92.88 171 LEU A CA 1
ATOM 1314 C C . LEU A 1 171 ? -17.668 13.545 13.993 1.00 92.88 171 LEU A C 1
ATOM 1316 O O . LEU A 1 171 ? -17.578 14.656 13.471 1.00 92.88 171 LEU A O 1
ATOM 1320 N N . PRO A 1 172 ? -17.729 13.421 15.338 1.00 93.25 172 PRO A N 1
ATOM 1321 C CA . PRO A 1 172 ? -17.799 14.582 16.231 1.00 93.25 172 PRO A CA 1
ATOM 1322 C C . PRO A 1 172 ? -16.532 15.446 16.233 1.00 93.25 172 PRO A C 1
ATOM 1324 O O . PRO A 1 172 ? -16.564 16.579 16.701 1.00 93.25 172 PRO A O 1
ATOM 1327 N N . TYR A 1 173 ? -15.412 14.919 15.731 1.00 92.50 173 TYR A N 1
ATOM 1328 C CA . TYR A 1 173 ? -14.143 15.636 15.640 1.00 92.50 173 TYR A CA 1
ATOM 1329 C C . TYR A 1 173 ? -13.981 16.366 14.298 1.00 92.50 173 TYR A C 1
ATOM 1331 O O . TYR A 1 173 ? -13.086 17.200 14.170 1.00 92.50 173 TYR A O 1
ATOM 1339 N N . LEU A 1 174 ? -14.849 16.106 13.309 1.00 93.50 174 LEU A N 1
ATOM 1340 C CA . LEU A 1 174 ? -14.783 16.763 12.000 1.00 93.50 174 LEU A CA 1
ATOM 1341 C C . LEU A 1 174 ? -14.956 18.286 12.057 1.00 93.50 174 LEU A C 1
ATOM 1343 O O . LEU A 1 174 ? -14.202 18.952 11.356 1.00 93.50 174 LEU A O 1
ATOM 1347 N N . PRO A 1 175 ? -15.854 18.875 12.875 1.00 95.94 175 PRO A N 1
ATOM 1348 C CA . PRO A 1 175 ? -15.942 20.332 12.979 1.00 95.94 175 PRO A CA 1
ATOM 1349 C C . PRO A 1 175 ? -14.633 20.965 13.459 1.00 95.94 175 PRO A C 1
ATOM 1351 O O . PRO A 1 175 ? -14.197 21.973 12.912 1.00 95.94 175 PRO A O 1
ATOM 1354 N N . PHE A 1 176 ? -13.960 20.340 14.432 1.00 93.44 176 PHE A N 1
ATOM 1355 C CA . PHE A 1 176 ? -12.648 20.792 14.892 1.00 93.44 176 PHE A CA 1
ATOM 1356 C C . PHE A 1 176 ? -11.581 20.638 13.799 1.00 93.44 176 PHE A C 1
ATOM 1358 O O . PHE A 1 176 ? -10.802 21.561 13.566 1.00 93.44 176 PHE A O 1
ATOM 1365 N N . ALA A 1 177 ? -11.563 19.500 13.096 1.00 94.81 177 ALA A N 1
ATOM 1366 C CA . ALA A 1 177 ? -10.645 19.281 11.982 1.00 94.81 177 ALA A CA 1
ATOM 1367 C C . ALA A 1 177 ? -10.867 20.290 10.849 1.00 94.81 177 ALA A C 1
ATOM 1369 O O . ALA A 1 177 ? -9.892 20.805 10.317 1.00 94.81 177 ALA A O 1
ATOM 1370 N N . ALA A 1 178 ? -12.118 20.610 10.507 1.00 96.44 178 ALA A N 1
ATOM 1371 C CA . ALA A 1 178 ? -12.464 21.617 9.507 1.00 96.44 178 ALA A CA 1
ATOM 1372 C C . ALA A 1 178 ? -12.048 23.018 9.959 1.00 96.44 178 ALA A C 1
ATOM 1374 O O . ALA A 1 178 ? -11.463 23.763 9.175 1.00 96.44 178 ALA A O 1
ATOM 1375 N N . LEU A 1 179 ? -12.283 23.356 11.232 1.00 95.50 179 LEU A N 1
ATOM 1376 C CA . LEU A 1 179 ? -11.855 24.629 11.801 1.00 95.50 179 LEU A CA 1
ATOM 1377 C C . LEU A 1 179 ? -10.340 24.807 11.667 1.00 95.50 179 LEU A C 1
ATOM 1379 O O . LEU A 1 179 ? -9.890 25.809 11.121 1.00 95.50 179 LEU A O 1
ATOM 1383 N N . MET A 1 180 ? -9.575 23.820 12.137 1.00 93.56 180 MET A N 1
ATOM 1384 C CA . MET A 1 180 ? -8.119 23.841 12.052 1.00 93.56 180 MET A CA 1
ATOM 1385 C C . MET A 1 180 ? -7.672 23.783 10.594 1.00 93.56 180 MET A C 1
ATOM 1387 O O . MET A 1 180 ? -7.160 24.756 10.077 1.00 93.56 180 MET A O 1
ATOM 1391 N N . CYS A 1 181 ? -7.915 22.684 9.889 1.00 94.75 181 CYS A N 1
ATOM 1392 C CA . CYS A 1 181 ? -7.261 22.383 8.616 1.00 94.75 181 CYS A CA 1
ATOM 1393 C C . CYS A 1 181 ? -7.740 23.231 7.428 1.00 94.75 181 CYS A C 1
ATOM 1395 O O . CYS A 1 181 ? -7.044 23.255 6.415 1.00 94.75 181 CYS A O 1
ATOM 1397 N N . LEU A 1 182 ? -8.903 23.887 7.530 1.00 94.19 182 LEU A N 1
ATOM 1398 C CA . LEU A 1 182 ? -9.523 24.627 6.429 1.00 94.19 182 LEU A CA 1
ATOM 1399 C C . LEU A 1 182 ? -9.917 26.060 6.808 1.00 94.19 182 LEU A C 1
ATOM 1401 O O . LEU A 1 182 ? -9.472 26.997 6.153 1.00 94.19 182 LEU A O 1
ATOM 1405 N N . VAL A 1 183 ? -10.739 26.252 7.843 1.00 94.38 183 VAL A N 1
ATOM 1406 C CA . VAL A 1 183 ? -11.361 27.560 8.130 1.00 94.38 183 VAL A CA 1
ATOM 1407 C C . VAL A 1 183 ? -10.342 28.592 8.601 1.00 94.38 183 VAL A C 1
ATOM 1409 O O . VAL A 1 183 ? -10.297 29.679 8.040 1.00 94.38 183 VAL A O 1
ATOM 1412 N N . ILE A 1 184 ? -9.515 28.274 9.600 1.00 90.50 184 ILE A N 1
ATOM 1413 C CA . ILE A 1 184 ? -8.487 29.195 10.111 1.00 90.50 184 ILE A CA 1
ATOM 1414 C C . ILE A 1 184 ? -7.492 29.612 9.023 1.00 90.50 184 ILE A C 1
ATOM 1416 O O . ILE A 1 184 ? -7.335 30.818 8.820 1.00 90.50 184 ILE A O 1
ATOM 1420 N N . PRO A 1 185 ? -6.826 28.684 8.306 1.00 89.06 185 PRO A N 1
ATOM 1421 C CA . PRO A 1 185 ? -5.847 29.076 7.304 1.00 89.06 185 PRO A CA 1
ATOM 1422 C C . PRO A 1 185 ? -6.499 29.832 6.140 1.00 89.06 185 PRO A C 1
ATOM 1424 O O . PRO A 1 185 ? -5.886 30.754 5.609 1.00 89.06 185 PRO A O 1
ATOM 1427 N N . MET A 1 186 ? -7.759 29.532 5.795 1.00 89.19 186 MET A N 1
ATOM 1428 C CA . MET A 1 186 ? -8.511 30.314 4.812 1.00 89.19 186 MET A CA 1
ATOM 1429 C C . MET A 1 186 ? -8.858 31.719 5.319 1.00 89.19 186 MET A C 1
ATOM 1431 O O . MET A 1 186 ? -8.659 32.688 4.598 1.00 89.19 186 MET A O 1
ATOM 1435 N N . ALA A 1 187 ? -9.342 31.857 6.555 1.00 88.75 187 ALA A N 1
ATOM 1436 C CA . ALA A 1 187 ? -9.694 33.153 7.132 1.00 88.75 187 ALA A CA 1
ATOM 1437 C C . ALA A 1 187 ? -8.481 34.086 7.150 1.00 88.75 187 ALA A C 1
ATOM 1439 O O . ALA A 1 187 ? -8.550 35.191 6.628 1.00 88.75 187 ALA A O 1
ATOM 1440 N N . VAL A 1 188 ? -7.343 33.587 7.636 1.00 83.56 188 VAL A N 1
ATOM 1441 C CA . VAL A 1 188 ? -6.054 34.294 7.631 1.00 83.56 188 VAL A CA 1
ATOM 1442 C C . VAL A 1 188 ? -5.684 34.750 6.224 1.00 83.56 188 VAL A C 1
ATOM 1444 O O . VAL A 1 188 ? -5.229 35.877 6.040 1.00 83.56 188 VAL A O 1
ATOM 1447 N N . ARG A 1 189 ? -5.899 33.883 5.229 1.00 81.75 189 ARG A N 1
ATOM 1448 C CA . ARG A 1 189 ? -5.602 34.182 3.829 1.00 81.75 189 ARG A CA 1
ATOM 1449 C C . ARG A 1 189 ? -6.467 35.303 3.268 1.00 81.75 189 ARG A C 1
ATOM 1451 O O . ARG A 1 189 ? -5.968 36.103 2.491 1.00 81.75 189 ARG A O 1
ATOM 1458 N N . LEU A 1 190 ? -7.743 35.332 3.637 1.00 84.69 190 LEU A N 1
ATOM 1459 C CA . LEU A 1 190 ? -8.710 36.307 3.138 1.00 84.69 190 LEU A CA 1
ATOM 1460 C C . LEU A 1 190 ? -8.626 37.654 3.864 1.00 84.69 190 LEU A C 1
ATOM 1462 O O . LEU A 1 190 ? -9.011 38.666 3.293 1.00 84.69 190 LEU A O 1
ATOM 1466 N N . THR A 1 191 ? -8.153 37.680 5.114 1.00 81.31 191 THR A N 1
ATOM 1467 C CA . THR A 1 191 ? -8.105 38.907 5.928 1.00 81.31 191 THR A CA 1
ATOM 1468 C C . THR A 1 191 ? -6.785 39.665 5.847 1.00 81.31 191 THR A C 1
ATOM 1470 O O . THR A 1 191 ? -6.730 40.819 6.259 1.00 81.31 191 THR A O 1
ATOM 1473 N N . LEU A 1 192 ? -5.703 39.021 5.402 1.00 72.69 192 LEU A N 1
ATOM 1474 C CA . LEU A 1 192 ? -4.378 39.636 5.347 1.00 72.69 192 LEU A CA 1
ATOM 1475 C C . LEU A 1 192 ? -4.015 39.978 3.898 1.00 72.69 192 LEU A C 1
ATOM 1477 O O . LEU A 1 192 ? -3.715 39.078 3.116 1.00 72.69 192 LEU A O 1
ATOM 1481 N N . ASP A 1 193 ? -3.971 41.278 3.578 1.00 63.25 193 ASP A N 1
ATOM 1482 C CA . ASP A 1 193 ? -3.607 41.821 2.250 1.00 63.25 193 ASP A CA 1
ATOM 1483 C C . ASP A 1 193 ? -2.253 41.307 1.736 1.00 63.25 193 ASP A C 1
ATOM 1485 O O . ASP A 1 193 ? -2.031 41.144 0.538 1.00 63.25 193 ASP A O 1
ATOM 1489 N N . SER A 1 194 ? -1.346 40.999 2.664 1.00 61.28 194 SER A N 1
ATOM 1490 C CA . SER A 1 194 ? -0.199 40.139 2.414 1.00 61.28 194 SER A CA 1
ATOM 1491 C C . SER A 1 194 ? -0.178 39.064 3.501 1.00 61.28 194 SER A C 1
ATOM 1493 O O . SER A 1 194 ? -0.099 39.406 4.686 1.00 61.28 194 SER A O 1
ATOM 1495 N N . PRO A 1 195 ? -0.263 37.763 3.164 1.00 58.81 195 PRO A N 1
ATOM 1496 C CA . PRO A 1 195 ? -0.073 36.721 4.157 1.00 58.81 195 PRO A CA 1
ATOM 1497 C C . PRO A 1 195 ? 1.352 36.875 4.676 1.00 58.81 195 PRO A C 1
ATOM 1499 O O . PRO A 1 195 ? 2.311 36.538 3.979 1.00 58.81 195 PRO A O 1
ATOM 1502 N N . THR A 1 196 ? 1.505 37.445 5.874 1.00 62.03 196 THR A N 1
ATOM 1503 C CA . THR A 1 196 ? 2.838 37.628 6.438 1.00 62.03 196 THR A CA 1
ATOM 1504 C C . THR A 1 196 ? 3.485 36.242 6.503 1.00 62.03 196 THR A C 1
ATOM 1506 O O . THR A 1 196 ? 2.873 35.295 7.020 1.00 62.03 196 THR A O 1
ATOM 1509 N N . PRO A 1 197 ? 4.699 36.071 5.949 1.00 68.81 197 PRO A N 1
ATOM 1510 C CA . PRO A 1 197 ? 5.344 34.760 5.876 1.00 68.81 197 PRO A CA 1
ATOM 1511 C C . PRO A 1 197 ? 5.476 34.131 7.270 1.00 68.81 197 PRO A C 1
ATOM 1513 O O . PRO A 1 197 ? 5.418 32.915 7.420 1.00 68.81 197 PRO A O 1
ATOM 1516 N N . ILE A 1 198 ? 5.546 34.980 8.298 1.00 78.00 198 ILE A N 1
ATOM 1517 C CA . ILE A 1 198 ? 5.605 34.612 9.708 1.00 78.00 198 ILE A CA 1
ATOM 1518 C C . ILE A 1 198 ? 4.331 33.892 10.164 1.00 78.00 198 ILE A C 1
ATOM 1520 O O . ILE A 1 198 ? 4.437 32.811 10.736 1.00 78.00 198 ILE A O 1
ATOM 1524 N N . PHE A 1 199 ? 3.132 34.429 9.911 1.00 77.00 199 PHE A N 1
ATOM 1525 C CA . PHE A 1 199 ? 1.901 33.789 10.391 1.00 77.00 199 PHE A CA 1
ATOM 1526 C C . PHE A 1 199 ? 1.674 32.440 9.703 1.00 77.00 199 PHE A C 1
ATOM 1528 O O . PHE A 1 199 ? 1.349 31.452 10.359 1.00 77.00 199 PHE A O 1
ATOM 1535 N N . THR A 1 200 ? 1.912 32.376 8.391 1.00 79.19 200 THR A N 1
ATOM 1536 C CA . THR A 1 200 ? 1.801 31.128 7.622 1.00 79.19 200 THR A CA 1
ATOM 1537 C C . THR A 1 200 ? 2.805 30.083 8.120 1.00 79.19 200 THR A C 1
ATOM 1539 O O . THR A 1 200 ? 2.442 28.920 8.297 1.00 79.19 200 THR A O 1
ATOM 1542 N N . ALA A 1 201 ? 4.040 30.492 8.431 1.00 83.25 201 ALA A N 1
ATOM 1543 C CA . ALA A 1 201 ? 5.057 29.612 9.002 1.00 83.25 201 ALA A CA 1
ATOM 1544 C C . ALA A 1 201 ? 4.690 29.129 10.414 1.00 83.25 201 ALA A C 1
ATOM 1546 O O . ALA A 1 201 ? 4.784 27.934 10.686 1.00 83.25 201 ALA A O 1
ATOM 1547 N N . ILE A 1 202 ? 4.225 30.019 11.299 1.00 88.56 202 ILE A N 1
ATOM 1548 C CA . ILE A 1 202 ? 3.759 29.657 12.649 1.00 88.56 202 ILE A CA 1
ATOM 1549 C C . ILE A 1 202 ? 2.584 28.684 12.553 1.00 88.56 202 ILE A C 1
ATOM 1551 O O . ILE A 1 202 ? 2.539 27.678 13.262 1.00 88.56 202 ILE A O 1
ATOM 1555 N N . TYR A 1 203 ? 1.641 28.946 11.651 1.00 89.12 203 TYR A N 1
ATOM 1556 C CA . TYR A 1 203 ? 0.502 28.070 11.452 1.00 89.12 203 TYR A CA 1
ATOM 1557 C C . TYR A 1 203 ? 0.943 26.677 10.978 1.00 89.12 203 TYR A C 1
ATOM 1559 O O . TYR A 1 203 ? 0.600 25.678 11.611 1.00 89.12 203 TYR A O 1
ATOM 1567 N N . ALA A 1 204 ? 1.754 26.605 9.920 1.00 88.38 204 ALA A N 1
ATOM 1568 C CA . ALA A 1 204 ? 2.213 25.345 9.340 1.00 88.38 204 ALA A CA 1
ATOM 1569 C C . ALA A 1 204 ? 3.118 24.536 10.279 1.00 88.38 204 ALA A C 1
ATOM 1571 O O . ALA A 1 204 ? 2.984 23.318 10.342 1.00 88.38 204 ALA A O 1
ATOM 1572 N N . MET A 1 205 ? 4.036 25.191 10.995 1.00 90.25 205 MET A N 1
ATOM 1573 C CA . MET A 1 205 ? 5.091 24.516 11.762 1.00 90.25 205 MET A CA 1
ATOM 1574 C C . MET A 1 205 ? 4.750 24.315 13.237 1.00 90.25 205 MET A C 1
ATOM 1576 O O . MET A 1 205 ? 5.350 23.456 13.880 1.00 90.25 205 MET A O 1
ATOM 1580 N N . LEU A 1 206 ? 3.798 25.076 13.783 1.00 92.69 206 LEU A N 1
ATOM 1581 C CA . LEU A 1 206 ? 3.420 24.988 15.192 1.00 92.69 206 LEU A CA 1
ATOM 1582 C C . LEU A 1 206 ? 1.941 24.648 15.366 1.00 92.69 206 LEU A C 1
ATOM 1584 O O . LEU A 1 206 ? 1.625 23.606 15.935 1.00 92.69 206 LEU A O 1
ATOM 1588 N N . ILE A 1 207 ? 1.028 25.490 14.874 1.00 93.00 207 ILE A N 1
ATOM 1589 C CA . ILE A 1 207 ? -0.409 25.349 15.178 1.00 93.00 207 ILE A CA 1
ATOM 1590 C C . ILE A 1 207 ? -0.971 24.055 14.586 1.00 93.00 207 ILE A C 1
ATOM 1592 O O . ILE A 1 207 ? -1.593 23.270 15.303 1.00 93.00 207 ILE A O 1
ATOM 1596 N N . LEU A 1 208 ? -0.724 23.808 13.300 1.00 93.50 208 LEU A N 1
ATOM 1597 C CA . LEU A 1 208 ? -1.200 22.628 12.588 1.00 93.50 208 LEU A CA 1
ATOM 1598 C C . LEU A 1 208 ? -0.667 21.315 13.193 1.00 93.50 208 LEU A C 1
ATOM 1600 O O . LEU A 1 208 ? -1.491 20.455 13.511 1.00 93.50 208 LEU A O 1
ATOM 1604 N N . PRO A 1 209 ? 0.651 21.125 13.416 1.00 95.44 209 PRO A N 1
ATOM 1605 C CA . PRO A 1 209 ? 1.152 19.883 13.993 1.00 95.44 209 PRO A CA 1
ATOM 1606 C C . PRO A 1 209 ? 0.751 19.701 15.457 1.00 95.44 209 PRO A C 1
ATOM 1608 O O . PRO A 1 209 ? 0.396 18.591 15.845 1.00 95.44 209 PRO A O 1
ATOM 1611 N N . VAL A 1 210 ? 0.752 20.758 16.277 1.00 96.38 210 VAL A N 1
ATOM 1612 C CA . VAL A 1 210 ? 0.354 20.655 17.691 1.00 96.38 210 VAL A CA 1
ATOM 1613 C C . VAL A 1 210 ? -1.145 20.372 17.808 1.00 96.38 210 VAL A C 1
ATOM 1615 O O . VAL A 1 210 ? -1.546 19.421 18.484 1.00 96.38 210 VAL A O 1
ATOM 1618 N N . GLY A 1 211 ? -1.987 21.139 17.111 1.00 94.12 211 GLY A N 1
ATOM 1619 C CA . GLY A 1 211 ? -3.437 20.937 17.091 1.00 94.12 211 GLY A CA 1
ATOM 1620 C C . GLY A 1 211 ? -3.825 19.583 16.492 1.00 94.12 211 GLY A C 1
ATOM 1621 O O . GLY A 1 211 ? -4.663 18.861 17.047 1.00 94.12 211 GLY A O 1
ATOM 1622 N N . GLY A 1 212 ? -3.162 19.186 15.405 1.00 94.38 212 GLY A N 1
ATOM 1623 C CA . GLY A 1 212 ? -3.315 17.875 14.785 1.00 94.38 212 GLY A CA 1
ATOM 1624 C C . GLY A 1 212 ? -2.956 16.736 15.741 1.00 94.38 212 GLY A C 1
ATOM 1625 O O . GLY A 1 212 ? -3.771 15.840 15.975 1.00 94.38 212 GLY A O 1
ATOM 1626 N N . PHE A 1 213 ? -1.787 16.814 16.378 1.00 97.31 213 PHE A N 1
ATOM 1627 C CA . PHE A 1 213 ? -1.322 15.824 17.345 1.00 97.31 213 PHE A CA 1
ATOM 1628 C C . PHE A 1 213 ? -2.274 15.669 18.531 1.00 97.31 213 PHE A C 1
ATOM 1630 O O . PHE A 1 213 ? -2.716 14.558 18.824 1.00 97.31 213 PHE A O 1
ATOM 1637 N N . PHE A 1 214 ? -2.630 16.760 19.216 1.00 96.81 214 PHE A N 1
ATOM 1638 C CA . PHE A 1 214 ? -3.470 16.665 20.410 1.00 96.81 214 PHE A CA 1
ATOM 1639 C C . PHE A 1 214 ? -4.893 16.222 20.080 1.00 96.81 214 PHE A C 1
ATOM 1641 O O . PHE A 1 214 ? -5.444 15.382 20.792 1.00 96.81 214 PHE A O 1
ATOM 1648 N N . SER A 1 215 ? -5.482 16.706 18.985 1.00 95.81 215 SER A N 1
ATOM 1649 C CA . SER A 1 215 ? -6.809 16.241 18.571 1.00 95.81 215 SER A CA 1
ATOM 1650 C C . SER A 1 215 ? -6.811 14.746 18.233 1.00 95.81 215 SER A C 1
ATOM 1652 O O . SER A 1 215 ? -7.676 14.007 18.716 1.00 95.81 215 SER A O 1
ATOM 1654 N N . GLY A 1 216 ? -5.778 14.272 17.525 1.00 95.62 216 GLY A N 1
ATOM 1655 C CA . GLY A 1 216 ? -5.530 12.852 17.296 1.00 95.62 216 GLY A CA 1
ATOM 1656 C C . GLY A 1 216 ? -5.387 12.077 18.608 1.00 95.62 216 GLY A C 1
ATOM 1657 O O . GLY A 1 216 ? -6.065 11.065 18.791 1.00 95.62 216 GLY A O 1
ATOM 1658 N N . LEU A 1 217 ? -4.571 12.572 19.545 1.00 97.06 217 LEU A N 1
ATOM 1659 C CA . LEU A 1 217 ? -4.317 11.979 20.862 1.00 97.06 217 LEU A CA 1
ATOM 1660 C C . LEU A 1 217 ? -5.597 11.813 21.680 1.00 97.06 217 LEU A C 1
ATOM 1662 O O . LEU A 1 217 ? -5.848 10.732 22.217 1.00 97.06 217 LEU A O 1
ATOM 1666 N N . PHE A 1 218 ? -6.428 12.853 21.763 1.00 95.12 218 PHE A N 1
ATOM 1667 C CA . PHE A 1 218 ? -7.689 12.801 22.500 1.00 95.12 218 PHE A CA 1
ATOM 1668 C C . PHE A 1 218 ? -8.665 11.797 21.890 1.00 95.12 218 PHE A C 1
ATOM 1670 O O . PHE A 1 218 ? -9.230 10.978 22.625 1.00 95.12 218 PHE A O 1
ATOM 1677 N N . LEU A 1 219 ? -8.830 11.815 20.564 1.00 95.62 219 LEU A N 1
ATOM 1678 C CA . LEU A 1 219 ? -9.656 10.832 19.864 1.00 95.62 219 LEU A CA 1
ATOM 1679 C C . LEU A 1 219 ? -9.121 9.409 20.091 1.00 95.62 219 LEU A C 1
ATOM 1681 O O . LEU A 1 219 ? -9.877 8.517 20.473 1.00 95.62 219 LEU A O 1
ATOM 1685 N N . GLY A 1 220 ? -7.807 9.214 19.963 1.00 94.50 220 GLY A N 1
ATOM 1686 C CA . GLY A 1 220 ? -7.126 7.939 20.183 1.00 94.50 220 GLY A CA 1
ATOM 1687 C C . GLY A 1 220 ? -7.356 7.384 21.589 1.00 94.50 220 GLY A C 1
ATOM 1688 O O . GLY A 1 220 ? -7.679 6.209 21.763 1.00 94.50 220 GLY A O 1
ATOM 1689 N N . ARG A 1 221 ? -7.274 8.241 22.613 1.00 94.81 221 ARG A N 1
ATOM 1690 C CA . ARG A 1 221 ? -7.511 7.848 24.011 1.00 94.81 221 ARG A CA 1
ATOM 1691 C C . ARG A 1 221 ? -8.959 7.449 24.283 1.00 94.81 221 ARG A C 1
ATOM 1693 O O . ARG A 1 221 ? -9.187 6.549 25.089 1.00 94.81 221 ARG A O 1
ATOM 1700 N N . ARG A 1 222 ? -9.931 8.110 23.643 1.00 92.12 222 ARG A N 1
ATOM 1701 C CA . ARG A 1 222 ? -11.368 7.864 23.866 1.00 92.12 222 ARG A CA 1
ATOM 1702 C C . ARG A 1 222 ? -11.916 6.717 23.033 1.00 92.12 222 ARG A C 1
ATOM 1704 O O . ARG A 1 222 ? -12.659 5.891 23.550 1.00 92.12 222 ARG A O 1
ATOM 1711 N N . GLN A 1 223 ? -11.536 6.656 21.762 1.00 92.50 223 GLN A N 1
ATOM 1712 C CA . GLN A 1 223 ? -12.137 5.769 20.766 1.00 92.50 223 GLN A CA 1
ATOM 1713 C C . GLN A 1 223 ? -11.155 4.720 20.238 1.00 92.50 223 GLN A C 1
ATOM 1715 O O . GLN A 1 223 ? -11.561 3.778 19.568 1.00 92.50 223 GLN A O 1
ATOM 1720 N N . GLY A 1 224 ? -9.883 4.755 20.652 1.00 92.62 224 GLY A N 1
ATOM 1721 C CA . GLY A 1 224 ? -8.827 3.892 20.116 1.00 92.62 224 GLY A CA 1
ATOM 1722 C C . GLY A 1 224 ? -8.351 4.400 18.754 1.00 92.62 224 GLY A C 1
ATOM 1723 O O . GLY A 1 224 ? -8.691 5.509 18.355 1.00 92.62 224 GLY A O 1
ATOM 1724 N N . PHE A 1 225 ? -7.599 3.583 18.016 1.00 94.25 225 PHE A N 1
ATOM 1725 C CA . PHE A 1 225 ? -7.088 3.995 16.706 1.00 94.25 225 PHE A CA 1
ATOM 1726 C C . PHE A 1 225 ? -8.248 4.247 15.727 1.00 94.25 225 PHE A C 1
ATOM 1728 O O . PHE A 1 225 ? -9.108 3.372 15.576 1.00 94.25 225 PHE A O 1
ATOM 1735 N N . CYS A 1 226 ? -8.291 5.448 15.147 1.00 94.31 226 CYS A N 1
ATOM 1736 C CA . CYS A 1 226 ? -9.324 5.981 14.255 1.00 94.31 226 CYS A CA 1
ATOM 1737 C C . CYS A 1 226 ? -8.649 6.479 12.961 1.00 94.31 226 CYS A C 1
ATOM 1739 O O . CYS A 1 226 ? -8.327 7.664 12.862 1.00 94.31 226 CYS A O 1
ATOM 1741 N N . PRO A 1 227 ? -8.400 5.594 11.978 1.00 92.31 227 PRO A N 1
ATOM 1742 C CA . PRO A 1 227 ? -7.581 5.908 10.801 1.00 92.31 227 PRO A CA 1
ATOM 1743 C C . PRO A 1 227 ? -8.219 6.936 9.858 1.00 92.31 227 PRO A C 1
ATOM 1745 O O . PRO A 1 227 ? -7.508 7.632 9.140 1.00 92.31 227 PRO A O 1
ATOM 1748 N N . LEU A 1 228 ? -9.549 7.065 9.879 1.00 93.69 228 LEU A N 1
ATOM 1749 C CA . LEU A 1 228 ? -10.272 8.038 9.060 1.00 93.69 228 LEU A CA 1
ATOM 1750 C C . LEU A 1 228 ? -9.967 9.485 9.456 1.00 93.69 228 LEU A C 1
ATOM 1752 O O . LEU A 1 228 ? -9.932 10.354 8.595 1.00 93.69 228 LEU A O 1
ATOM 1756 N N . TYR A 1 229 ? -9.717 9.755 10.737 1.00 95.06 229 TYR A N 1
ATOM 1757 C CA . TYR A 1 229 ? -9.510 11.119 11.216 1.00 95.06 229 TYR A CA 1
ATOM 1758 C C . TYR A 1 229 ? -8.235 11.784 10.645 1.00 95.06 229 TYR A C 1
ATOM 1760 O O . TYR A 1 229 ? -8.363 12.865 10.070 1.00 95.06 229 TYR A O 1
ATOM 1768 N N . PRO A 1 230 ? -7.037 11.151 10.676 1.00 96.06 230 PRO A N 1
ATOM 1769 C CA . PRO A 1 230 ? -5.855 11.666 9.975 1.00 96.06 230 PRO A CA 1
ATOM 1770 C C . PRO A 1 230 ? -6.076 11.911 8.476 1.00 96.06 230 PRO A C 1
ATOM 1772 O O . PRO A 1 230 ? -5.632 12.932 7.952 1.00 96.06 230 PRO A O 1
ATOM 1775 N N . VAL A 1 231 ? -6.785 11.002 7.793 1.00 95.62 231 VAL A N 1
ATOM 1776 C CA . VAL A 1 231 ? -7.097 11.136 6.360 1.00 95.62 231 VAL A CA 1
ATOM 1777 C C . VAL A 1 231 ? -7.993 12.349 6.114 1.00 95.62 231 VAL A C 1
ATOM 1779 O O . VAL A 1 231 ? -7.710 13.144 5.224 1.00 95.62 231 VAL A O 1
ATOM 1782 N N . MET A 1 232 ? -9.029 12.543 6.931 1.00 95.50 232 MET A N 1
ATOM 1783 C CA . MET A 1 232 ? -9.917 13.702 6.819 1.00 95.50 232 MET A CA 1
ATOM 1784 C C . MET A 1 232 ? -9.185 15.021 7.075 1.00 95.50 232 MET A C 1
ATOM 1786 O O . MET A 1 232 ? -9.412 15.976 6.338 1.00 95.50 232 MET A O 1
ATOM 1790 N N . CYS A 1 233 ? -8.270 15.082 8.049 1.00 95.88 233 CYS A N 1
ATOM 1791 C CA . CYS A 1 233 ? -7.427 16.263 8.255 1.00 95.88 233 CYS A CA 1
ATOM 1792 C C . CYS A 1 233 ? -6.585 16.576 7.010 1.00 95.88 233 CYS A C 1
ATOM 1794 O O . CYS A 1 233 ? -6.586 17.711 6.543 1.00 95.88 233 CYS A O 1
ATOM 1796 N N . ALA A 1 234 ? -5.935 15.567 6.421 1.00 96.56 234 ALA A N 1
ATOM 1797 C CA . ALA A 1 234 ? -5.144 15.739 5.203 1.00 96.56 234 ALA A CA 1
ATOM 1798 C C . ALA A 1 234 ? -5.997 16.189 4.002 1.00 96.56 234 ALA A C 1
ATOM 1800 O O . ALA A 1 234 ? -5.578 17.068 3.253 1.00 96.56 234 ALA A O 1
ATOM 1801 N N . LEU A 1 235 ? -7.204 15.633 3.836 1.00 96.56 235 LEU A N 1
ATOM 1802 C CA . LEU A 1 235 ? -8.143 16.027 2.780 1.00 96.56 235 LEU A CA 1
ATOM 1803 C C . LEU A 1 235 ? -8.656 17.457 2.964 1.00 96.56 235 LEU A C 1
ATOM 1805 O O . LEU A 1 235 ? -8.758 18.195 1.989 1.00 96.56 235 LEU A O 1
ATOM 1809 N N . LEU A 1 236 ? -8.946 17.874 4.197 1.00 96.56 236 LEU A N 1
ATOM 1810 C CA . LEU A 1 236 ? -9.348 19.248 4.500 1.00 96.56 236 LEU A CA 1
ATOM 1811 C C . LEU A 1 236 ? -8.206 20.234 4.230 1.00 96.56 236 LEU A C 1
ATOM 1813 O O . LEU A 1 236 ? -8.443 21.281 3.633 1.00 96.56 236 LEU A O 1
ATOM 1817 N N . THR A 1 237 ? -6.967 19.878 4.583 1.00 94.56 237 THR A N 1
ATOM 1818 C CA . THR A 1 237 ? -5.783 20.670 4.225 1.00 94.56 237 THR A CA 1
ATOM 1819 C C . THR A 1 237 ? -5.562 20.707 2.714 1.00 94.56 237 THR A C 1
ATOM 1821 O O . THR A 1 237 ? -5.238 21.760 2.177 1.00 94.56 237 THR A O 1
ATOM 1824 N N . LEU A 1 238 ? -5.783 19.602 1.997 1.00 94.50 238 LEU A N 1
ATOM 1825 C CA . LEU A 1 238 ? -5.741 19.588 0.533 1.00 94.50 238 LEU A CA 1
ATOM 1826 C C . LEU A 1 238 ? -6.800 20.527 -0.059 1.00 94.50 238 LEU A C 1
ATOM 1828 O O . LEU A 1 238 ? -6.479 21.321 -0.940 1.00 94.50 238 LEU A O 1
ATOM 1832 N N . CYS A 1 239 ? -8.036 20.485 0.447 1.00 94.38 239 CYS A N 1
ATOM 1833 C CA . CYS A 1 239 ? -9.098 21.406 0.039 1.00 94.38 239 CYS A CA 1
ATOM 1834 C C . CYS A 1 239 ? -8.688 22.862 0.278 1.00 94.38 239 CYS A C 1
ATOM 1836 O O . CYS A 1 239 ? -8.862 23.693 -0.609 1.00 94.38 239 CYS A O 1
ATOM 1838 N N . PHE A 1 240 ? -8.086 23.163 1.433 1.00 92.00 240 PHE A N 1
ATOM 1839 C CA . PHE A 1 240 ? -7.513 24.480 1.704 1.00 92.00 240 PHE A CA 1
ATOM 1840 C C . PHE A 1 240 ? -6.463 24.868 0.658 1.00 92.00 240 PHE A C 1
ATOM 1842 O O . PHE A 1 240 ? -6.594 25.930 0.063 1.00 92.00 240 PHE A O 1
ATOM 1849 N N . VAL A 1 241 ? -5.469 24.016 0.386 1.00 90.75 241 VAL A N 1
ATOM 1850 C CA . VAL A 1 241 ? -4.394 24.306 -0.581 1.00 90.75 241 VAL A CA 1
ATOM 1851 C C . VAL A 1 241 ? -4.960 24.576 -1.978 1.00 90.75 241 VAL A C 1
ATOM 1853 O O . VAL A 1 241 ? -4.515 25.502 -2.653 1.00 90.75 241 VAL A O 1
ATOM 1856 N N . LEU A 1 242 ? -5.954 23.799 -2.415 1.00 91.00 242 LEU A N 1
ATOM 1857 C CA . LEU A 1 242 ? -6.605 23.991 -3.713 1.00 91.00 242 LEU A CA 1
ATOM 1858 C C . LEU A 1 242 ? -7.389 25.307 -3.774 1.00 91.00 242 LEU A C 1
ATOM 1860 O O . LEU A 1 242 ? -7.264 26.043 -4.748 1.00 91.00 242 LEU A O 1
ATOM 1864 N N . LEU A 1 243 ? -8.153 25.636 -2.730 1.00 90.06 243 LEU A N 1
ATOM 1865 C CA . LEU A 1 243 ? -8.898 26.895 -2.657 1.00 90.06 243 LEU A CA 1
ATOM 1866 C C . LEU A 1 243 ? -7.963 28.108 -2.536 1.00 90.06 243 LEU A C 1
ATOM 1868 O O . LEU A 1 243 ? -8.179 29.123 -3.191 1.00 90.06 243 LEU A O 1
ATOM 1872 N N . ALA A 1 244 ? -6.888 27.998 -1.756 1.00 86.31 244 ALA A N 1
ATOM 1873 C CA . ALA A 1 244 ? -5.883 29.046 -1.609 1.00 86.31 244 ALA A CA 1
ATOM 1874 C C . ALA A 1 244 ? -5.193 29.355 -2.945 1.00 86.31 244 ALA A C 1
ATOM 1876 O O . ALA A 1 244 ? -4.917 30.525 -3.221 1.00 86.31 244 ALA A O 1
ATOM 1877 N N . ARG A 1 245 ? -4.990 28.338 -3.801 1.00 85.69 245 ARG A N 1
ATOM 1878 C CA . ARG A 1 245 ? -4.474 28.518 -5.167 1.00 85.69 245 ARG A CA 1
ATOM 1879 C C . ARG A 1 245 ? -5.397 29.322 -6.080 1.00 85.69 245 ARG A C 1
ATOM 1881 O O . ARG A 1 245 ? -4.897 29.978 -6.987 1.00 85.69 245 ARG A O 1
ATOM 1888 N N . LEU A 1 246 ? -6.712 29.293 -5.853 1.00 85.12 246 LEU A N 1
ATOM 1889 C CA . LEU A 1 246 ? -7.663 30.096 -6.634 1.00 85.12 246 LEU A CA 1
ATOM 1890 C C . LEU A 1 246 ? -7.558 31.588 -6.304 1.00 85.12 246 LEU A C 1
ATOM 1892 O O . LEU A 1 246 ? -7.791 32.425 -7.168 1.00 85.12 246 LEU A O 1
ATOM 1896 N N . VAL A 1 247 ? -7.212 31.914 -5.059 1.00 80.06 247 VAL A N 1
ATOM 1897 C CA . VAL A 1 247 ? -7.147 33.300 -4.572 1.00 80.06 247 VAL A CA 1
ATOM 1898 C C . VAL A 1 247 ? -5.715 33.849 -4.632 1.00 80.06 247 VAL A C 1
ATOM 1900 O O . VAL A 1 247 ? -5.505 35.056 -4.601 1.00 80.06 247 VAL A O 1
ATOM 1903 N N . SER A 1 248 ? -4.698 32.984 -4.719 1.00 74.00 248 SER A N 1
ATOM 1904 C CA . SER A 1 248 ? -3.293 33.395 -4.641 1.00 74.00 248 SER A CA 1
ATOM 1905 C C . SER A 1 248 ? -2.308 32.330 -5.141 1.00 74.00 248 SER A C 1
ATOM 1907 O O . SER A 1 248 ? -2.543 31.139 -4.991 1.00 74.00 248 SER A O 1
ATOM 1909 N N . ASN A 1 249 ? -1.144 32.729 -5.660 1.00 69.25 249 ASN A N 1
ATOM 1910 C CA . ASN A 1 249 ? -0.173 31.800 -6.263 1.00 69.25 249 ASN A CA 1
ATOM 1911 C C . ASN A 1 249 ? 0.830 31.170 -5.263 1.00 69.25 249 ASN A C 1
ATOM 1913 O O . ASN A 1 249 ? 2.005 30.999 -5.584 1.00 69.25 249 ASN A O 1
ATOM 1917 N N . VAL A 1 250 ? 0.416 30.868 -4.025 1.00 66.06 250 VAL A N 1
ATOM 1918 C CA . VAL A 1 250 ? 1.328 30.324 -2.993 1.00 66.06 250 VAL A CA 1
ATOM 1919 C C . VAL A 1 250 ? 1.270 28.798 -2.917 1.00 66.06 250 VAL A C 1
ATOM 1921 O O . VAL A 1 250 ? 0.221 28.174 -3.071 1.00 66.06 250 VAL A O 1
ATOM 1924 N N . ALA A 1 251 ? 2.436 28.191 -2.686 1.00 68.06 251 ALA A N 1
ATOM 1925 C CA . ALA A 1 251 ? 2.626 26.750 -2.606 1.00 68.06 251 ALA A CA 1
ATOM 1926 C C . ALA A 1 251 ? 2.585 26.241 -1.150 1.00 68.06 251 ALA A C 1
ATOM 1928 O O . ALA A 1 251 ? 3.618 25.958 -0.554 1.00 68.06 251 ALA A O 1
ATOM 1929 N N . ASP A 1 252 ? 1.383 26.042 -0.603 1.00 80.06 252 ASP A N 1
ATOM 1930 C CA . ASP A 1 252 ? 1.176 25.549 0.775 1.00 80.06 252 ASP A CA 1
ATOM 1931 C C . ASP A 1 252 ? 1.095 24.007 0.886 1.00 80.06 252 ASP A C 1
ATOM 1933 O O . ASP A 1 252 ? 0.630 23.447 1.879 1.00 80.06 252 ASP A O 1
ATOM 1937 N N . GLY A 1 253 ? 1.574 23.281 -0.132 1.00 85.12 253 GLY A N 1
ATOM 1938 C CA . GLY A 1 253 ? 1.450 21.817 -0.222 1.00 85.12 253 GLY A CA 1
ATOM 1939 C C . GLY A 1 253 ? 2.127 21.040 0.916 1.00 85.12 253 GLY A C 1
ATOM 1940 O O . GLY A 1 253 ? 1.691 19.941 1.251 1.00 85.12 253 GLY A O 1
ATOM 1941 N N . VAL A 1 254 ? 3.144 21.624 1.560 1.00 89.12 254 VAL A N 1
ATOM 1942 C CA . VAL A 1 254 ? 3.868 21.025 2.699 1.00 89.12 254 VAL A CA 1
ATOM 1943 C C . VAL A 1 254 ? 2.965 20.841 3.927 1.00 89.12 254 VAL A C 1
ATOM 1945 O O . VAL A 1 254 ? 3.210 19.957 4.747 1.00 89.12 254 VAL A O 1
ATOM 1948 N N . MET A 1 255 ? 1.872 21.602 4.045 1.00 91.06 255 MET A N 1
ATOM 1949 C CA . MET A 1 255 ? 0.931 21.459 5.159 1.00 91.06 255 MET A CA 1
ATOM 1950 C C . MET A 1 255 ? 0.208 20.102 5.151 1.00 91.06 255 MET A C 1
ATOM 1952 O O . MET A 1 255 ? -0.143 19.593 6.213 1.00 91.06 255 MET A O 1
ATOM 1956 N N . ILE A 1 256 ? 0.018 19.483 3.979 1.00 94.38 256 ILE A N 1
ATOM 1957 C CA . ILE A 1 256 ? -0.692 18.202 3.831 1.00 94.38 256 ILE A CA 1
ATOM 1958 C C . ILE A 1 256 ? 0.023 17.065 4.588 1.00 94.38 256 ILE A C 1
ATOM 1960 O O . ILE A 1 256 ? -0.604 16.452 5.459 1.00 94.38 256 ILE A O 1
ATOM 1964 N N . PRO A 1 257 ? 1.316 16.766 4.329 1.00 95.31 257 PRO A N 1
ATOM 1965 C CA . PRO A 1 257 ? 2.025 15.732 5.080 1.00 95.31 257 PRO A CA 1
ATOM 1966 C C . PRO A 1 257 ? 2.194 16.091 6.561 1.00 95.31 257 PRO A C 1
ATOM 1968 O O . PRO A 1 257 ? 2.140 15.193 7.398 1.00 95.31 257 PRO A O 1
ATOM 1971 N N . ILE A 1 258 ? 2.332 17.375 6.919 1.00 93.94 258 ILE A N 1
ATOM 1972 C CA . ILE A 1 258 ? 2.391 17.801 8.328 1.00 93.94 258 ILE A CA 1
ATOM 1973 C C . ILE A 1 258 ? 1.086 17.452 9.055 1.00 93.94 258 ILE A C 1
ATOM 1975 O O . ILE A 1 258 ? 1.125 16.837 10.126 1.00 93.94 258 ILE A O 1
ATOM 1979 N N . ALA A 1 259 ? -0.067 17.798 8.473 1.00 94.88 259 ALA A N 1
ATOM 1980 C CA . ALA A 1 259 ? -1.379 17.475 9.028 1.00 94.88 259 ALA A CA 1
ATOM 1981 C C . ALA A 1 259 ? -1.555 15.958 9.178 1.00 94.88 259 ALA A C 1
ATOM 1983 O O . ALA A 1 259 ? -1.912 15.478 10.254 1.00 94.88 259 ALA A O 1
ATOM 1984 N N . LEU A 1 260 ? -1.239 15.191 8.131 1.00 96.56 260 LEU A N 1
ATOM 1985 C CA . LEU A 1 260 ? -1.361 13.735 8.156 1.00 96.56 260 LEU A CA 1
ATOM 1986 C C . LEU A 1 260 ? -0.489 13.106 9.252 1.00 96.56 260 LEU A C 1
ATOM 1988 O O . LEU A 1 260 ? -0.998 12.364 10.094 1.00 96.56 260 LEU A O 1
ATOM 1992 N N . CYS A 1 261 ? 0.811 13.406 9.262 1.00 96.75 261 CYS A N 1
ATOM 1993 C CA . CYS A 1 261 ? 1.773 12.778 10.166 1.00 96.75 261 CYS A CA 1
ATOM 1994 C C . CYS A 1 261 ? 1.507 13.140 11.628 1.00 96.75 261 CYS A C 1
ATOM 1996 O O . CYS A 1 261 ? 1.505 12.259 12.487 1.00 96.75 261 CYS A O 1
ATOM 1998 N N . SER A 1 262 ? 1.242 14.414 11.921 1.00 96.44 262 SER A N 1
ATOM 1999 C CA . SER A 1 262 ? 0.977 14.868 13.291 1.00 96.44 262 SER A CA 1
ATOM 2000 C C . SER A 1 262 ? -0.270 14.214 13.888 1.00 96.44 262 SER A C 1
ATOM 2002 O O . SER A 1 262 ? -0.217 13.668 14.994 1.00 96.44 262 SER A O 1
ATOM 2004 N N . VAL A 1 263 ? -1.375 14.191 13.136 1.00 96.81 263 VAL A N 1
ATOM 2005 C CA . VAL A 1 263 ? -2.640 13.589 13.575 1.00 96.81 263 VAL A CA 1
ATOM 2006 C C . VAL A 1 263 ? -2.507 12.074 13.704 1.00 96.81 263 VAL A C 1
ATOM 2008 O O . VAL A 1 263 ? -3.002 11.499 14.675 1.00 96.81 263 VAL A O 1
ATOM 2011 N N . LEU A 1 264 ? -1.815 11.422 12.763 1.00 97.19 264 LEU A N 1
ATOM 2012 C CA . LEU A 1 264 ? -1.568 9.982 12.802 1.00 97.19 264 LEU A CA 1
ATOM 2013 C C . LEU A 1 264 ? -0.749 9.587 14.039 1.00 97.19 264 LEU A C 1
ATOM 2015 O O . LEU A 1 264 ? -1.134 8.656 14.750 1.00 97.19 264 LEU A O 1
ATOM 2019 N N . LEU A 1 265 ? 0.328 10.323 14.334 1.00 97.50 265 LEU A N 1
ATOM 2020 C CA . LEU A 1 265 ? 1.159 10.114 15.523 1.00 97.50 265 LEU A CA 1
ATOM 2021 C C . LEU A 1 265 ? 0.349 10.295 16.808 1.00 97.50 265 LEU A C 1
ATOM 2023 O O . LEU A 1 265 ? 0.353 9.415 17.671 1.00 97.50 265 LEU A O 1
ATOM 2027 N N . GLY A 1 266 ? -0.396 11.397 16.914 1.00 96.81 266 GLY A N 1
ATOM 2028 C CA . GLY A 1 266 ? -1.265 11.656 18.057 1.00 96.81 266 GLY A CA 1
ATOM 2029 C C . GLY A 1 266 ? -2.281 10.534 18.262 1.00 96.81 266 GLY A C 1
ATOM 2030 O O . GLY A 1 266 ? -2.384 9.964 19.349 1.00 96.81 266 GLY A O 1
ATOM 2031 N N . ASN A 1 267 ? -2.996 10.155 17.200 1.00 97.38 267 ASN A N 1
ATOM 2032 C CA . ASN A 1 267 ? -4.017 9.114 17.254 1.00 97.38 267 ASN A CA 1
ATOM 2033 C C . ASN A 1 267 ? -3.455 7.738 17.629 1.00 97.38 267 ASN A C 1
ATOM 2035 O O . ASN A 1 267 ? -4.036 7.052 18.477 1.00 97.38 267 ASN A O 1
ATOM 2039 N N . GLY A 1 268 ? -2.299 7.375 17.069 1.00 96.69 268 GLY A N 1
ATOM 2040 C CA . GLY A 1 268 ? -1.571 6.155 17.409 1.00 96.69 268 GLY A CA 1
ATOM 2041 C C . GLY A 1 268 ? -1.152 6.109 18.880 1.00 96.69 268 GLY A C 1
ATOM 2042 O O . GLY A 1 268 ? -1.469 5.144 19.579 1.00 96.69 268 GLY A O 1
ATOM 2043 N N . ILE A 1 269 ? -0.520 7.172 19.390 1.00 97.50 269 ILE A N 1
ATOM 2044 C CA . ILE A 1 269 ? -0.111 7.257 20.803 1.00 97.50 269 ILE A CA 1
ATOM 2045 C C . ILE A 1 269 ? -1.331 7.203 21.723 1.00 97.50 269 ILE A C 1
ATOM 2047 O O . ILE A 1 269 ? -1.331 6.480 22.720 1.00 97.50 269 ILE A O 1
ATOM 2051 N N . GLY A 1 270 ? -2.405 7.919 21.387 1.00 96.38 270 GLY A N 1
ATOM 2052 C CA . GLY A 1 270 ? -3.625 7.923 22.189 1.00 96.38 270 GLY A CA 1
ATOM 2053 C C . GLY A 1 270 ? -4.242 6.531 22.302 1.00 96.38 270 GLY A C 1
ATOM 2054 O O . GLY A 1 270 ? -4.629 6.105 23.395 1.00 96.38 270 GLY A O 1
ATOM 2055 N N . ALA A 1 271 ? -4.272 5.799 21.188 1.00 95.50 271 ALA A N 1
ATOM 2056 C CA . ALA A 1 271 ? -4.732 4.419 21.144 1.00 95.50 271 ALA A CA 1
ATOM 2057 C C . ALA A 1 271 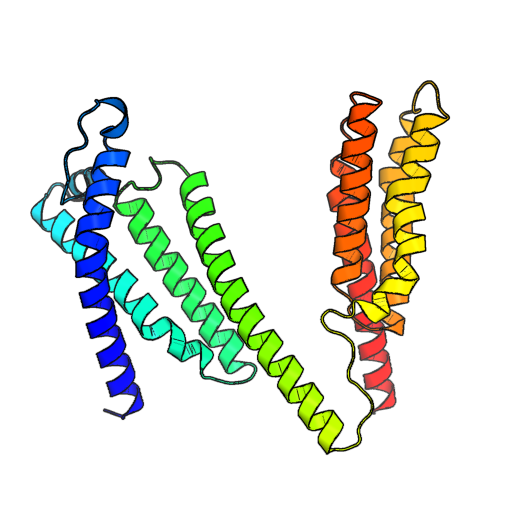? -3.837 3.484 21.974 1.00 95.50 271 ALA A C 1
ATOM 2059 O O . ALA A 1 271 ? -4.351 2.686 22.762 1.00 95.50 271 ALA A O 1
ATOM 2060 N N . LEU A 1 272 ? -2.513 3.622 21.861 1.00 95.94 272 LEU A N 1
ATOM 2061 C CA . LEU A 1 272 ? -1.547 2.839 22.632 1.00 95.94 272 LEU A CA 1
ATOM 2062 C C . LEU A 1 272 ? -1.713 3.067 24.140 1.00 95.94 272 LEU A C 1
ATOM 2064 O O . LEU A 1 272 ? -1.796 2.108 24.906 1.00 95.94 272 LEU A O 1
ATOM 2068 N N . LEU A 1 273 ? -1.835 4.322 24.577 1.00 94.81 273 LEU A N 1
ATOM 2069 C CA . LEU A 1 273 ? -2.050 4.663 25.986 1.00 94.81 273 LEU A CA 1
ATOM 2070 C C . LEU A 1 273 ? -3.347 4.057 26.532 1.00 94.81 273 LEU A C 1
ATOM 2072 O O . LEU A 1 273 ? -3.370 3.563 27.662 1.00 94.81 273 LEU A O 1
ATOM 2076 N N . ARG A 1 274 ? -4.419 4.044 25.729 1.00 93.56 274 ARG A N 1
ATOM 2077 C CA . ARG A 1 274 ? -5.671 3.364 26.088 1.00 93.56 274 ARG A CA 1
ATOM 2078 C C . ARG A 1 274 ? -5.451 1.862 26.280 1.00 93.56 274 ARG A C 1
ATOM 2080 O O . ARG A 1 274 ? -5.911 1.311 27.279 1.00 93.56 274 ARG A O 1
ATOM 2087 N N . MET A 1 275 ? -4.734 1.212 25.360 1.00 92.38 275 MET A N 1
ATOM 2088 C CA . MET A 1 275 ? -4.427 -0.221 25.443 1.00 92.38 275 MET A CA 1
ATOM 2089 C C . MET A 1 275 ? -3.583 -0.559 26.676 1.00 92.38 275 MET A C 1
ATOM 2091 O O . MET A 1 275 ? -3.887 -1.515 27.387 1.00 92.38 275 MET A O 1
ATOM 2095 N N . LEU A 1 276 ? -2.549 0.235 26.963 1.00 93.38 276 LEU A N 1
ATOM 2096 C CA . LEU A 1 276 ? -1.697 0.046 28.139 1.00 93.38 276 LEU A CA 1
ATOM 2097 C C . LEU A 1 276 ? -2.482 0.221 29.443 1.00 93.38 276 LEU A C 1
ATOM 2099 O O . LEU A 1 276 ? -2.307 -0.572 30.367 1.00 93.38 276 LEU A O 1
ATOM 2103 N N . LYS A 1 277 ? -3.378 1.214 29.509 1.00 93.50 277 LYS A N 1
ATOM 2104 C CA . LYS A 1 277 ? -4.254 1.419 30.669 1.00 93.50 277 LYS A CA 1
ATOM 2105 C C . LYS A 1 277 ? -5.179 0.220 30.893 1.00 93.50 277 LYS A C 1
ATOM 2107 O O . LYS A 1 277 ? -5.251 -0.267 32.015 1.00 93.50 277 LYS A O 1
ATOM 2112 N N . ALA A 1 278 ? -5.816 -0.289 29.838 1.00 90.00 278 ALA A N 1
ATOM 2113 C CA . ALA A 1 278 ? -6.683 -1.464 29.929 1.00 90.00 278 ALA A CA 1
ATOM 2114 C C . ALA A 1 278 ? -5.921 -2.717 30.401 1.00 90.00 278 ALA A C 1
ATOM 2116 O O . ALA A 1 278 ? -6.406 -3.443 31.260 1.00 90.00 278 ALA A O 1
ATOM 2117 N N . ARG A 1 279 ? -4.692 -2.938 29.909 1.00 90.19 279 ARG A N 1
ATOM 2118 C CA . ARG A 1 279 ? -3.841 -4.064 30.341 1.00 90.19 279 ARG A CA 1
ATOM 2119 C C . ARG A 1 279 ? -3.432 -3.985 31.809 1.00 90.19 279 ARG A C 1
ATOM 2121 O O . ARG A 1 279 ? -3.333 -5.018 32.453 1.00 90.19 279 ARG A O 1
ATOM 2128 N N . ARG A 1 280 ? -3.170 -2.781 32.327 1.00 90.00 280 ARG A N 1
ATOM 2129 C CA . ARG A 1 280 ? -2.842 -2.586 33.748 1.00 90.00 280 ARG A CA 1
ATOM 2130 C C . ARG A 1 280 ? -4.026 -2.864 34.669 1.00 90.00 280 ARG A C 1
ATOM 2132 O O . ARG A 1 280 ? -3.797 -3.278 35.786 1.00 90.00 280 ARG A O 1
ATOM 2139 N N . GLN A 1 281 ? -5.253 -2.621 34.212 1.00 87.38 281 GLN A N 1
ATOM 2140 C CA . GLN A 1 281 ? -6.470 -2.876 34.993 1.00 87.38 281 GLN A CA 1
ATOM 2141 C C . GLN A 1 281 ? -6.905 -4.349 34.975 1.00 87.38 281 GLN A C 1
ATOM 2143 O O . GLN A 1 281 ? -7.763 -4.734 35.758 1.00 87.38 281 GLN A O 1
ATOM 2148 N N . ALA A 1 282 ? -6.352 -5.148 34.060 1.00 80.50 282 ALA A N 1
ATOM 2149 C CA . ALA A 1 282 ? -6.635 -6.575 33.924 1.00 80.50 282 ALA A CA 1
ATOM 2150 C C . ALA A 1 282 ? -5.600 -7.477 34.628 1.00 80.50 282 ALA A C 1
ATOM 2152 O O . ALA A 1 282 ? -5.730 -8.696 34.566 1.00 80.50 282 ALA A O 1
ATOM 2153 N N . LYS A 1 283 ? -4.559 -6.887 35.229 1.00 66.69 283 LYS A N 1
ATOM 2154 C CA . LYS A 1 283 ? -3.584 -7.556 36.099 1.00 66.69 283 LYS A CA 1
ATOM 2155 C C . LYS A 1 283 ? -3.899 -7.214 37.544 1.00 66.69 283 LYS A C 1
ATOM 2157 O O . LYS A 1 283 ? -3.672 -8.101 38.387 1.00 66.69 283 LYS A O 1
#

Secondary structure (DSSP, 8-state):
--HHHHHHHHHHHHHHHHHHHHHHHHHHHHHHHHTTTTTTT-----SS-HHHHHHHT-HHHHHHHHHHHHHHHHHHHHTTTSGGGS-HHHHHHHHHHHHHHHHHHHHHHHHHTTTTTT-HHHHHHHHHHHHHHHHHHHHHHHHHHHHHHHHHHHHTTPPPPPPGGGHHHHGGGHHHHHIIIIIHHHHHHHH-SS--HHHHHHIIIIIHHHHHHHHHHHHHHHHS--THHHHHHHHHHHHHHHHHHHH-----TTHHHHHHHHHHHHHHHHHHHHHHHHHHHT-

pLDDT: mean 90.35, std 8.45, range [58.81, 98.31]

Sequence (283 aa):
MTDRQKQWMIRILLGGLIGIAVLIPLGGIFNDLVSGGLLSSRTHFRLVSYDLAYLTGSAPLAFAIQLGLYFLMGAVVGVSTLPFADDGATLVLRSLAHFAATAAALTLLVVLCGWNWGEFWPVVLYLGLLAAVYLLIWLGRWVGWYVEIAAIRQKLGLSPGPSPLKWRESLPYLPFAALMCLVIPMAVRLTLDSPTPIFTAIYAMLILPVGGFFSGLFLGRRQGFCPLYPVMCALLTLCFVLLARLVSNVADGVMIPIALCSVLLGNGIGALLRMLKARRQAK

Radius of gyration: 26.11 Å; chains: 1; bounding box: 50×78×74 Å

Foldseek 3Di:
DDPVVVLLVVLLQVLLVVLLVVCQQVVQQLLQVLVCCVVVVHRDRHRFFPLLCVVVVHRVVRNVVLSVLSSQLSNLVSCQCVLVVDDDPSSVVSNVVSLVSNLVSLLCNCVSSCSCSPDDVVSVVVNVVSVVVSVVVVVVSVVVVLVVVQVVCVVVVHDGDQDDLNPVLLVVCLVVLLVLQAVVVVVCLVPDPDSDVVVLCCSQPPVLLVSLLQSLLVSCQPPNQRLVNLVSSLVSNVVRQVVSVVVDPDDSNSSNVSSNVSNNNNNNVNNVVNVVVVVVVVD